Protein AF-A0AAW8RP72-F1 (afdb_monomer)

Radius of gyration: 32.5 Å; Cα contacts (8 Å, |Δi|>4): 528; chains: 1; bounding box: 65×46×114 Å

Secondary structure (DSSP, 8-state):
--HHHHHHHHHHHHHHHHHHHHHHHHT---------GGGTS---------PPPPPP---GGG--HHHHHHHHHHHHHHHHHHHHH-TTTTSSHHHHHHHHHHHH-SBS-HHHHHHHHHHHGGGS-TT---EEEEEEEEEEEEEETTEEEEEEEEEEEEE-TTS-EEEEEEEEEE-SS-EEEEEEEEPPPP---B-TT----SHHHHHHHHHHHHHHHH--HHHHHHHHHTT--TT-HHHHHHHHHS--SB-TTHHHHHHHTTT-GGG-EEEEEEEE--SSTTEEEEEEEEESSSS-EEEEEEEEETTTTEEEEEEE-

Solvent-accessible surface area (backbone atoms only — not comparable to full-atom values): 17516 Å² total; per-residue (Å²): 133,67,70,70,61,57,53,56,52,50,52,52,53,51,52,52,51,54,54,52,53,51,56,47,66,75,64,74,65,77,78,85,78,78,77,70,64,75,78,73,54,71,90,66,74,76,70,72,77,84,72,61,60,86,70,78,60,59,63,54,93,82,56,55,66,52,62,51,48,52,56,55,49,52,52,41,52,50,48,39,51,48,59,73,70,36,88,54,36,58,67,38,51,63,44,36,40,60,55,51,26,74,74,39,25,55,58,72,52,67,63,33,50,41,52,45,38,65,69,49,42,86,29,31,44,94,87,55,72,20,72,71,48,56,44,42,40,30,40,38,39,34,51,54,98,82,38,77,28,42,37,40,30,31,39,41,34,29,25,34,97,86,69,49,78,46,48,30,35,34,41,39,31,28,41,101,68,29,23,65,44,54,48,71,46,85,39,71,88,83,87,44,74,60,54,92,83,61,78,60,67,82,48,62,59,54,48,53,51,53,48,50,52,36,36,68,52,53,40,38,52,62,57,40,55,53,36,58,77,73,68,63,60,79,83,39,69,71,52,49,52,42,63,66,67,34,82,50,75,41,57,82,30,46,56,58,50,35,58,47,31,57,10,36,48,82,48,52,27,39,29,29,40,38,39,28,31,60,96,49,74,37,31,32,40,35,32,27,40,22,43,64,40,90,87,42,68,47,44,34,39,37,36,29,33,62,76,79,70,40,45,39,37,37,40,74,110

Sequence (317 aa):
MNTSKKWLIFWGVLAALFVGTFGVILSGNFPQFTIPFSVFASDDKGKNKEELPKLKVLALRDVNDQTLLDEQIEKVDALNKAFAQDNNSFSSSQTMADTIEKIYGPAKDGKDIFNLYRKIYPMVSSQENGFVSISLIGFGQRLIDDEPMSIQRQIWSFTDTNGTRHDYTVSLRFNGNELAELSAEDGGEVKSVITKDDTYLDKSADFETAWTEVVRRGTDTQLYREMKKAGMDSNQTEFKALEKSIELTDPSGFFELFKDTRGDLAHAYLSGFYHTNTPTDGQSDYYFRVPTSEKEVAEFVVVYDRLQQKIVSINRQ

Structure (mmCIF, N/CA/C/O backbone):
data_AF-A0AAW8RP72-F1
#
_entry.id   AF-A0AAW8RP72-F1
#
loop_
_atom_site.group_PDB
_atom_site.id
_atom_site.type_symbol
_atom_site.label_atom_id
_atom_site.label_alt_id
_atom_site.label_comp_id
_atom_site.label_asym_id
_atom_site.label_entity_id
_atom_site.label_seq_id
_atom_site.pdbx_PDB_ins_code
_atom_site.Cartn_x
_atom_site.Cartn_y
_atom_site.Cartn_z
_atom_site.occupancy
_atom_site.B_iso_or_equiv
_atom_site.auth_seq_id
_atom_site.auth_comp_id
_atom_site.auth_asym_id
_atom_site.auth_atom_id
_atom_site.pdbx_PDB_model_num
ATOM 1 N N . MET A 1 1 ? -8.142 15.112 84.659 1.00 52.44 1 MET A N 1
ATOM 2 C CA . MET A 1 1 ? -9.321 16.008 84.561 1.00 52.44 1 MET A CA 1
ATOM 3 C C . MET A 1 1 ? -10.578 15.179 84.827 1.00 52.44 1 MET A C 1
ATOM 5 O O . MET A 1 1 ? -10.815 14.239 84.078 1.00 52.44 1 MET A O 1
ATOM 9 N N . ASN A 1 2 ? -11.300 15.447 85.925 1.00 49.53 2 ASN A N 1
ATOM 10 C CA . ASN A 1 2 ? -12.371 14.585 86.462 1.00 49.53 2 ASN A CA 1
ATOM 11 C C . ASN A 1 2 ? -13.579 14.428 85.517 1.00 49.53 2 ASN A C 1
ATOM 13 O O . ASN A 1 2 ? -14.005 15.383 84.867 1.00 49.53 2 ASN A O 1
ATOM 17 N N . THR A 1 3 ? -14.153 13.224 85.499 1.00 55.81 3 THR A N 1
ATOM 18 C CA . THR A 1 3 ? -15.213 12.715 84.603 1.00 55.81 3 THR A CA 1
ATOM 19 C C . THR A 1 3 ? -16.465 13.602 84.536 1.00 55.81 3 THR A C 1
ATOM 21 O O . THR A 1 3 ? -17.090 13.708 83.484 1.00 55.81 3 THR A O 1
ATOM 24 N N . SER A 1 4 ? -16.771 14.330 85.614 1.00 55.41 4 SER A N 1
ATOM 25 C CA . SER A 1 4 ? -17.899 15.271 85.704 1.00 55.41 4 SER A CA 1
ATOM 26 C C . SER A 1 4 ? -17.810 16.438 84.698 1.00 55.41 4 SER A C 1
ATOM 28 O O . SER A 1 4 ? -18.813 16.808 84.090 1.00 55.41 4 SER A O 1
ATOM 30 N N . LYS A 1 5 ? -16.605 16.954 84.399 1.00 55.78 5 LYS A N 1
ATOM 31 C CA . LYS A 1 5 ? -16.434 18.036 83.406 1.00 55.78 5 LYS A CA 1
ATOM 32 C C . LYS A 1 5 ? -16.639 17.566 81.960 1.00 55.78 5 LYS A C 1
ATOM 34 O O . LYS A 1 5 ? -17.083 18.350 81.132 1.00 55.78 5 LYS A O 1
ATOM 39 N N . LYS A 1 6 ? -16.356 16.293 81.652 1.00 59.50 6 LYS A N 1
ATOM 40 C CA . LYS A 1 6 ? -16.586 15.720 80.311 1.00 59.50 6 LYS A CA 1
ATOM 41 C C . LYS A 1 6 ? -18.076 15.518 80.031 1.00 59.50 6 LYS A C 1
ATOM 43 O O . LYS A 1 6 ? -18.517 15.734 78.909 1.00 59.50 6 LYS A O 1
ATOM 48 N N . TRP A 1 7 ? -18.842 15.167 81.062 1.00 65.50 7 TRP A N 1
ATOM 49 C CA . TRP A 1 7 ? -20.287 14.970 80.957 1.00 65.50 7 TRP A CA 1
ATOM 50 C C . TRP A 1 7 ? -21.027 16.289 80.701 1.00 65.50 7 TRP A C 1
ATOM 52 O O . TRP A 1 7 ? -21.886 16.357 79.831 1.00 65.50 7 TRP A O 1
ATOM 62 N N . LEU A 1 8 ? -20.624 17.370 81.371 1.00 66.50 8 LEU A N 1
ATOM 63 C CA . LEU A 1 8 ? -21.214 18.700 81.178 1.00 66.50 8 LEU A CA 1
ATOM 64 C C . LEU A 1 8 ? -20.938 19.279 79.777 1.00 66.50 8 LEU A C 1
ATOM 66 O O . LEU A 1 8 ? -21.820 19.884 79.174 1.00 66.50 8 LEU A O 1
ATOM 70 N N . ILE A 1 9 ? -19.744 19.034 79.225 1.00 68.19 9 ILE A N 1
ATOM 71 C CA . ILE A 1 9 ? -19.393 19.433 77.851 1.00 68.19 9 ILE A CA 1
ATOM 72 C C . ILE A 1 9 ? -20.190 18.615 76.826 1.00 68.19 9 ILE A C 1
ATOM 74 O O . ILE A 1 9 ? -20.685 19.178 75.853 1.00 68.19 9 ILE A O 1
ATOM 78 N N . PHE A 1 10 ? -20.370 17.311 77.062 1.00 69.31 10 PHE A N 1
ATOM 79 C CA . PHE A 1 10 ? -21.156 16.448 76.179 1.00 69.31 10 PHE A CA 1
ATOM 80 C C . PHE A 1 10 ? -22.613 16.917 76.071 1.00 69.31 10 PHE A C 1
ATOM 82 O O . PHE A 1 10 ? -23.109 17.106 74.964 1.00 69.31 10 PHE A O 1
ATOM 89 N N . TRP A 1 11 ? -23.275 17.202 77.198 1.00 70.44 11 TRP A N 1
ATOM 90 C CA . TRP A 1 11 ? -24.655 17.705 77.178 1.00 70.44 11 TRP A CA 1
ATOM 91 C C . TRP A 1 11 ? -24.778 19.131 76.642 1.00 70.44 11 TRP A C 1
ATOM 93 O O . TRP A 1 11 ? -25.765 19.434 75.978 1.00 70.44 11 TRP A O 1
ATOM 103 N N . GLY A 1 12 ? -23.770 19.984 76.850 1.00 69.19 12 GLY A N 1
ATOM 104 C CA . GLY A 1 12 ? -23.729 21.320 76.250 1.00 69.19 12 GLY A CA 1
ATOM 105 C C . GLY A 1 12 ? -23.676 21.282 74.718 1.00 69.19 12 GLY A C 1
ATOM 106 O O . GLY A 1 12 ? -24.418 22.006 74.057 1.00 69.19 12 GLY A O 1
ATOM 107 N N . VAL A 1 13 ? -22.857 20.392 74.146 1.00 70.25 13 VAL A N 1
ATOM 108 C CA . VAL A 1 13 ? -22.761 20.205 72.686 1.00 70.25 13 VAL A CA 1
ATOM 109 C C . VAL A 1 13 ? -24.024 19.544 72.128 1.00 70.25 13 VAL A C 1
ATOM 111 O O . VAL A 1 13 ? -24.517 19.961 71.080 1.00 70.25 13 VAL A O 1
ATOM 114 N N . LEU A 1 14 ? -24.595 18.565 72.840 1.00 70.69 14 LEU A N 1
ATOM 115 C CA . LEU A 1 14 ? -25.826 17.896 72.414 1.00 70.69 14 LEU A CA 1
ATOM 116 C C . LEU A 1 14 ? -27.026 18.858 72.402 1.00 70.69 14 LEU A C 1
ATOM 118 O O . LEU A 1 14 ? -27.811 18.847 71.457 1.00 70.69 14 LEU A O 1
ATOM 122 N N . ALA A 1 15 ? -27.140 19.727 73.413 1.00 69.00 15 ALA A N 1
ATOM 123 C CA . ALA A 1 15 ? -28.185 20.746 73.483 1.00 69.00 15 ALA A CA 1
ATOM 124 C C . ALA A 1 15 ? -28.032 21.803 72.375 1.00 69.00 15 ALA A C 1
ATOM 126 O O . ALA A 1 15 ? -29.022 22.182 71.752 1.00 69.00 15 ALA A O 1
ATOM 127 N N . ALA A 1 16 ? -26.800 22.228 72.070 1.00 66.75 16 ALA A N 1
ATOM 128 C CA . ALA A 1 16 ? -26.529 23.160 70.974 1.00 66.75 16 ALA A CA 1
ATOM 129 C C . ALA A 1 16 ? -26.882 22.564 69.597 1.00 66.75 16 ALA A C 1
ATOM 131 O O . ALA A 1 16 ? -27.474 23.251 68.765 1.00 66.75 16 ALA A O 1
ATOM 132 N N . LEU A 1 17 ? -26.591 21.276 69.376 1.00 63.66 17 LEU A N 1
ATOM 133 C CA . LEU A 1 17 ? -26.988 20.557 68.161 1.00 63.66 17 LEU A CA 1
ATOM 134 C C . LEU A 1 17 ? -28.512 20.435 68.045 1.00 63.66 17 LEU A C 1
ATOM 136 O O . LEU A 1 17 ? -29.065 20.698 66.979 1.00 63.66 17 LEU A O 1
ATOM 140 N N . PHE A 1 18 ? -29.213 20.110 69.134 1.00 66.88 18 PHE A N 1
ATOM 141 C CA . PHE A 1 18 ? -30.673 19.980 69.113 1.00 66.88 18 PHE A CA 1
ATOM 142 C C . PHE A 1 18 ? -31.379 21.315 68.820 1.00 66.88 18 PHE A C 1
ATOM 144 O O . PHE A 1 18 ? -32.289 21.363 67.991 1.00 66.88 18 PHE A O 1
ATOM 151 N N . VAL A 1 19 ? -30.922 22.413 69.434 1.00 63.31 19 VAL A N 1
ATOM 152 C CA . VAL A 1 19 ? -31.472 23.761 69.201 1.00 63.31 19 VAL A CA 1
ATOM 153 C C . VAL A 1 19 ? -31.135 24.267 67.792 1.00 63.31 19 VAL A C 1
ATOM 155 O O . VAL A 1 19 ? -31.998 24.841 67.127 1.00 63.31 19 VAL A O 1
ATOM 158 N N . GLY A 1 20 ? -29.924 23.993 67.292 1.00 56.00 20 GLY A N 1
ATOM 159 C CA . GLY A 1 20 ? -29.521 24.340 65.926 1.00 56.00 20 GLY A CA 1
ATOM 160 C C . GLY A 1 20 ? -30.343 23.616 64.857 1.00 56.00 20 GLY A C 1
ATOM 161 O O . GLY A 1 20 ? -30.749 24.227 63.871 1.00 56.00 20 GLY A O 1
ATOM 162 N N . THR A 1 21 ? -30.670 22.341 65.082 1.00 58.25 21 THR A N 1
ATOM 163 C CA . THR A 1 21 ? -31.462 21.544 64.130 1.00 58.25 21 THR A CA 1
ATOM 164 C C . THR A 1 21 ? -32.922 22.016 64.076 1.00 58.25 21 THR A C 1
ATOM 166 O O . THR A 1 21 ? -33.500 22.113 62.995 1.00 58.25 21 THR A O 1
ATOM 169 N N . PHE A 1 22 ? -33.510 22.404 65.216 1.00 53.94 22 PHE A N 1
ATOM 170 C CA . PHE A 1 22 ? -34.875 22.950 65.258 1.00 53.94 22 PHE A CA 1
ATOM 171 C C . PHE A 1 22 ? -34.990 24.347 64.621 1.00 53.94 22 PHE A C 1
ATOM 173 O O . PHE A 1 22 ? -35.997 24.637 63.974 1.00 53.94 22 PHE A O 1
ATOM 180 N N . GLY A 1 23 ? -33.958 25.193 64.737 1.00 54.41 23 GLY A N 1
ATOM 181 C CA . GLY A 1 23 ? -33.921 26.509 64.083 1.00 54.41 23 GLY A CA 1
ATOM 182 C C . GLY A 1 23 ? -33.872 26.439 62.549 1.00 54.41 23 GLY A C 1
ATOM 183 O O . GLY A 1 23 ? -34.456 27.281 61.864 1.00 54.41 23 GLY A O 1
ATOM 184 N N . VAL A 1 24 ? -33.236 25.402 61.995 1.00 53.72 24 VAL A N 1
ATOM 185 C CA . VAL A 1 24 ? -33.175 25.164 60.542 1.00 53.72 24 VAL A CA 1
ATOM 186 C C . VAL A 1 24 ? -34.495 24.591 60.010 1.00 53.72 24 VAL A C 1
ATOM 188 O O . VAL A 1 24 ? -34.955 25.001 58.949 1.00 53.72 24 VAL A O 1
ATOM 191 N N . ILE A 1 25 ? -35.164 23.715 60.768 1.00 54.84 25 ILE A N 1
ATOM 192 C CA . ILE A 1 25 ? -36.447 23.116 60.356 1.00 54.84 25 ILE A CA 1
ATOM 193 C C . ILE A 1 25 ? -37.596 24.144 60.388 1.00 54.84 25 ILE A C 1
ATOM 195 O O . ILE A 1 25 ? -38.442 24.136 59.496 1.00 54.84 25 ILE A O 1
ATOM 199 N N . LEU A 1 26 ? -37.621 25.064 61.363 1.00 50.66 26 LEU A N 1
ATOM 200 C CA . LEU A 1 26 ? -38.673 26.091 61.478 1.00 50.66 26 LEU A CA 1
ATOM 201 C C . LEU A 1 26 ? -38.509 27.283 60.516 1.00 50.66 26 LEU A C 1
ATOM 203 O O . LEU A 1 26 ? -39.478 28.004 60.289 1.00 50.66 26 LEU A O 1
ATOM 207 N N . SER A 1 27 ? -37.321 27.503 59.940 1.00 52.47 27 SER A N 1
ATOM 208 C CA . SER A 1 27 ? -37.061 28.618 59.009 1.00 52.47 27 SER A CA 1
ATOM 209 C C . SER A 1 27 ? -37.300 28.276 57.532 1.00 52.47 27 SER A C 1
ATOM 211 O O . SER A 1 27 ? -37.156 29.149 56.678 1.00 52.47 27 SER A O 1
ATOM 213 N N . GLY A 1 28 ? -37.691 27.033 57.215 1.00 44.00 28 GLY A N 1
ATOM 214 C CA . GLY A 1 28 ? -38.139 26.621 55.876 1.00 44.00 28 GLY A CA 1
ATOM 215 C C . GLY A 1 28 ? -37.081 26.689 54.768 1.00 44.00 28 GLY A C 1
ATOM 216 O O . GLY A 1 28 ? -37.408 26.466 53.606 1.00 44.00 28 GLY A O 1
ATOM 217 N N . ASN A 1 29 ? -35.822 26.974 55.103 1.00 44.69 29 ASN A N 1
ATOM 218 C CA . ASN A 1 29 ? -34.748 27.170 54.138 1.00 44.69 29 ASN A CA 1
ATOM 219 C C . ASN A 1 29 ? -33.826 25.943 54.154 1.00 44.69 29 ASN A C 1
ATOM 221 O O . ASN A 1 29 ? -32.839 25.899 54.885 1.00 44.69 29 ASN A O 1
ATOM 225 N N . PHE A 1 30 ? -34.170 24.914 53.375 1.00 49.31 30 PHE A N 1
ATOM 226 C CA . PHE A 1 30 ? -33.270 23.787 53.132 1.00 49.31 30 PHE A CA 1
ATOM 227 C C . PHE A 1 30 ? -32.279 24.165 52.023 1.00 49.31 30 PHE A C 1
ATOM 229 O O . PHE A 1 30 ? -32.692 24.273 50.867 1.00 49.31 30 PHE A O 1
ATOM 236 N N . PRO A 1 31 ? -30.974 24.320 52.302 1.00 41.88 31 PRO A N 1
ATOM 237 C CA . PRO A 1 31 ? -29.990 24.208 51.239 1.00 41.88 31 PRO A CA 1
ATOM 238 C C . PRO A 1 31 ? -30.017 22.762 50.729 1.00 41.88 31 PRO A C 1
ATOM 240 O O . PRO A 1 31 ? -29.975 21.814 51.516 1.00 41.88 31 PRO A O 1
ATOM 243 N N . GLN A 1 32 ? -30.121 22.584 49.410 1.00 42.00 32 GLN A N 1
ATOM 244 C CA . GLN A 1 32 ? -29.957 21.282 48.767 1.00 42.00 32 GLN A CA 1
ATOM 245 C C . GLN A 1 32 ? -28.545 20.761 49.064 1.00 42.00 32 GLN A C 1
ATOM 247 O O . GLN A 1 32 ? -27.578 21.125 48.402 1.00 42.00 32 GLN A O 1
ATOM 252 N N . PHE A 1 33 ? -28.417 19.913 50.081 1.00 43.94 33 PHE A N 1
ATOM 253 C CA . PHE A 1 33 ? -27.205 19.140 50.307 1.00 43.94 33 PHE A CA 1
ATOM 254 C C . PHE A 1 33 ? -27.183 17.979 49.309 1.00 43.94 33 PHE A C 1
ATOM 256 O O . PHE A 1 33 ? -27.718 16.903 49.566 1.00 43.94 33 PHE A O 1
ATOM 263 N N . THR A 1 34 ? -26.555 18.191 48.154 1.00 39.47 34 THR A N 1
ATOM 264 C CA . THR A 1 34 ? -26.064 17.093 47.314 1.00 39.47 34 THR A CA 1
ATOM 265 C C . THR A 1 34 ? -24.947 16.381 48.065 1.00 39.47 34 THR A C 1
ATOM 267 O O . THR A 1 34 ? -23.838 16.896 48.185 1.00 39.47 34 THR A O 1
ATOM 270 N N . ILE A 1 35 ? -25.252 15.201 48.603 1.00 45.97 35 ILE A N 1
ATOM 271 C CA . ILE A 1 35 ? -24.255 14.298 49.182 1.00 45.97 35 ILE A CA 1
ATOM 272 C C . ILE A 1 35 ? -23.359 13.815 48.028 1.00 45.97 35 ILE A C 1
ATOM 274 O O . ILE A 1 35 ? -23.875 13.209 47.084 1.00 45.97 35 ILE A O 1
ATOM 278 N N . PRO A 1 36 ? -22.038 14.065 48.053 1.00 39.69 36 PRO A N 1
ATOM 279 C CA . PRO A 1 36 ? -21.143 13.559 47.028 1.00 39.69 36 PRO A CA 1
ATOM 280 C C . PRO A 1 36 ? -20.964 12.057 47.257 1.00 39.69 36 PRO A C 1
ATOM 282 O O . PRO A 1 36 ? -20.188 11.620 48.106 1.00 39.69 36 PRO A O 1
ATOM 285 N N . PHE A 1 37 ? -21.678 11.240 46.482 1.00 44.41 37 PHE A N 1
ATOM 286 C CA . PHE A 1 37 ? -21.517 9.781 46.491 1.00 44.41 37 PHE A CA 1
ATOM 287 C C . PHE A 1 37 ? -20.110 9.316 46.056 1.00 44.41 37 PHE A C 1
ATOM 289 O O . PHE A 1 37 ? -19.815 8.127 46.125 1.00 44.41 37 PHE A O 1
ATOM 296 N N . SER A 1 38 ? -19.203 10.230 45.688 1.00 45.56 38 SER A N 1
ATOM 297 C CA . SER A 1 38 ? -17.801 9.920 45.386 1.00 45.56 38 SER A CA 1
ATOM 298 C C . SER A 1 38 ? -16.993 9.437 46.594 1.00 45.56 38 SER A C 1
ATOM 300 O O . SER A 1 38 ? -15.934 8.859 46.397 1.00 45.56 38 SER A O 1
ATOM 302 N N . VAL A 1 39 ? -17.465 9.654 47.829 1.00 46.56 39 VAL A N 1
ATOM 303 C CA . VAL A 1 39 ? -16.767 9.203 49.054 1.00 46.56 39 VAL A CA 1
ATOM 304 C C . VAL A 1 39 ? -17.200 7.791 49.485 1.00 46.56 39 VAL A C 1
ATOM 306 O O . VAL A 1 39 ? -16.548 7.171 50.318 1.00 46.56 39 VAL A O 1
ATOM 309 N N . PHE A 1 40 ? -18.275 7.251 48.896 1.00 44.34 40 PHE A N 1
ATOM 310 C CA . PHE A 1 40 ? -18.729 5.871 49.129 1.00 44.34 40 PHE A CA 1
ATOM 311 C C . PHE A 1 40 ? -18.437 4.928 47.954 1.00 44.34 40 PHE A C 1
ATOM 313 O O . PHE A 1 40 ? -18.707 3.731 48.056 1.00 44.34 40 PHE A O 1
ATOM 320 N N . ALA A 1 41 ? -17.864 5.436 46.858 1.00 45.25 41 ALA A N 1
ATOM 321 C CA . ALA A 1 41 ? -17.203 4.581 45.886 1.00 45.25 41 ALA A CA 1
ATOM 322 C C . ALA A 1 41 ? -15.953 4.011 46.565 1.00 45.25 41 ALA A C 1
ATOM 324 O O . ALA A 1 41 ? -15.093 4.761 47.020 1.00 45.25 41 ALA A O 1
ATOM 325 N N . SER A 1 42 ? -15.916 2.688 46.704 1.00 39.41 42 SER A N 1
ATOM 326 C CA . SER A 1 42 ? -14.809 1.931 47.280 1.00 39.41 42 SER A CA 1
ATOM 327 C C . SER A 1 42 ? -13.451 2.438 46.799 1.00 39.41 42 SER A C 1
ATOM 329 O O . SER A 1 42 ? -13.315 2.781 45.625 1.00 39.41 42 SER A O 1
ATOM 331 N N . ASP A 1 43 ? -12.461 2.387 47.694 1.00 40.22 43 ASP A N 1
ATOM 332 C CA . ASP A 1 43 ? -11.015 2.451 47.439 1.00 40.22 43 ASP A CA 1
ATOM 333 C C . ASP A 1 43 ? -10.572 1.346 46.447 1.00 40.22 43 ASP A C 1
ATOM 335 O O . ASP A 1 43 ? -9.761 0.468 46.745 1.00 40.22 43 ASP A O 1
ATOM 339 N N . ASP A 1 44 ? -11.092 1.371 45.222 1.00 39.97 44 ASP A N 1
ATOM 340 C CA . ASP A 1 44 ? -10.372 0.847 44.080 1.00 39.97 44 ASP A CA 1
ATOM 341 C C . ASP A 1 44 ? -9.246 1.846 43.872 1.00 39.97 44 ASP A C 1
ATOM 343 O O . ASP A 1 44 ? -9.434 2.906 43.274 1.00 39.97 44 ASP A O 1
ATOM 347 N N . LYS A 1 45 ? -8.080 1.530 44.450 1.00 44.69 45 LYS A N 1
ATOM 348 C CA . LYS A 1 45 ? -6.805 2.169 44.123 1.00 44.69 45 LYS A CA 1
ATOM 349 C C . LYS A 1 45 ? -6.820 2.427 42.628 1.00 44.69 45 LYS A C 1
ATOM 351 O O . LYS A 1 45 ? -6.747 1.470 41.856 1.00 44.69 45 LYS A O 1
ATOM 356 N N . GLY A 1 46 ? -6.973 3.693 42.245 1.00 41.78 46 GLY A N 1
ATOM 357 C CA . GLY A 1 46 ? -7.000 4.103 40.857 1.00 41.78 46 GLY A CA 1
ATOM 358 C C . GLY A 1 46 ? -5.695 3.651 40.234 1.00 41.78 46 GLY A C 1
ATOM 359 O O . GLY A 1 46 ? -4.676 4.323 40.359 1.00 41.78 46 GLY A O 1
ATOM 360 N N . LYS A 1 47 ? -5.701 2.472 39.605 1.00 48.03 47 LYS A N 1
ATOM 361 C CA . LYS A 1 47 ? -4.700 2.137 38.610 1.00 48.03 47 LYS A CA 1
ATOM 362 C C . LYS A 1 47 ? -4.834 3.273 37.615 1.00 48.03 47 LYS A C 1
ATOM 364 O O . LYS A 1 47 ? -5.897 3.392 37.001 1.00 48.03 47 LYS A O 1
ATOM 369 N N . ASN A 1 48 ? -3.822 4.142 37.551 1.00 51.22 48 ASN A N 1
ATOM 370 C CA . ASN A 1 48 ? -3.722 5.143 36.499 1.00 51.22 48 ASN A CA 1
ATOM 371 C C . ASN A 1 48 ? -4.141 4.441 35.212 1.00 51.22 48 ASN A C 1
ATOM 373 O O . ASN A 1 48 ? -3.609 3.368 34.908 1.00 51.22 48 ASN A O 1
ATOM 377 N N . LYS A 1 49 ? -5.171 4.969 34.540 1.00 58.72 49 LYS A N 1
ATOM 378 C CA . LYS A 1 49 ? -5.513 4.486 33.206 1.00 58.72 49 LYS A CA 1
ATOM 379 C C . LYS A 1 49 ? -4.211 4.558 32.427 1.00 58.72 49 LYS A C 1
ATOM 381 O O . LYS A 1 49 ? -3.639 5.632 32.312 1.00 58.72 49 LYS A O 1
ATOM 386 N N . GLU A 1 50 ? -3.716 3.408 32.003 1.00 63.88 50 GLU A N 1
ATOM 387 C CA . GLU A 1 50 ? -2.579 3.342 31.103 1.00 63.88 50 GLU A CA 1
ATOM 388 C C . GLU A 1 50 ? -3.035 4.036 29.815 1.00 63.88 50 GLU A C 1
ATOM 390 O O . GLU A 1 50 ? -3.862 3.494 29.072 1.00 63.88 50 GLU A O 1
ATOM 395 N N . GLU A 1 51 ? -2.625 5.293 29.652 1.00 69.81 51 GLU A N 1
ATOM 396 C CA . GLU A 1 51 ? -2.941 6.098 28.481 1.00 69.81 51 GLU A CA 1
ATOM 397 C C . GLU A 1 51 ? -2.091 5.589 27.323 1.00 69.81 51 GLU A C 1
ATOM 399 O O . GLU A 1 51 ? -0.872 5.467 27.433 1.00 69.81 51 GLU A O 1
ATOM 404 N N . LEU A 1 52 ? -2.752 5.240 26.223 1.00 81.06 52 LEU A N 1
ATOM 405 C CA . LEU A 1 52 ? -2.062 4.799 25.023 1.00 81.06 52 LEU A CA 1
ATOM 406 C C . LEU A 1 52 ? -1.344 5.994 24.375 1.00 81.06 52 LEU A C 1
ATOM 408 O O . LEU A 1 52 ? -1.926 7.083 24.306 1.00 81.06 52 LEU A O 1
ATOM 412 N N . PRO A 1 53 ? -0.101 5.821 23.890 1.00 86.06 53 PRO A N 1
ATOM 413 C CA . PRO A 1 53 ? 0.606 6.891 23.201 1.00 86.06 53 PRO A CA 1
ATOM 414 C C . PRO A 1 53 ? -0.123 7.274 21.908 1.00 86.06 53 PRO A C 1
ATOM 416 O O . PRO A 1 53 ? -0.616 6.416 21.181 1.00 86.06 53 PRO A O 1
ATOM 419 N N . LYS A 1 54 ? -0.159 8.571 21.584 1.00 88.31 54 LYS A N 1
ATOM 420 C CA . LYS A 1 54 ? -0.642 9.031 20.275 1.00 88.31 54 LYS A CA 1
ATOM 421 C C . LYS A 1 54 ? 0.429 8.777 19.220 1.00 88.31 54 LYS A C 1
ATOM 423 O O . LYS A 1 54 ? 1.582 9.151 19.426 1.00 88.31 54 LYS A O 1
ATOM 428 N N . LEU A 1 55 ? 0.039 8.201 18.088 1.00 89.06 55 LEU A N 1
ATOM 429 C CA . LEU A 1 55 ? 0.939 7.960 16.960 1.00 89.06 55 LEU A CA 1
ATOM 430 C C . LEU A 1 55 ? 0.785 9.047 15.890 1.00 89.06 55 LEU A C 1
ATOM 432 O O . LEU A 1 55 ? -0.249 9.714 15.803 1.00 89.06 55 LEU A O 1
ATOM 436 N N . LYS A 1 56 ? 1.818 9.224 15.059 1.00 90.50 56 LYS A N 1
ATOM 437 C CA . LYS A 1 56 ? 1.741 10.099 13.883 1.00 90.50 56 LYS A CA 1
ATOM 438 C C . LYS A 1 56 ? 0.744 9.525 12.874 1.00 90.50 56 LYS A C 1
ATOM 440 O O . LYS A 1 56 ? 0.763 8.323 12.598 1.00 90.50 56 LYS A O 1
ATOM 445 N N . VAL A 1 57 ? -0.087 10.404 12.321 1.00 88.19 57 VAL A N 1
ATOM 446 C CA . VAL A 1 57 ? -1.128 10.073 11.342 1.00 88.19 57 VAL A CA 1
ATOM 447 C C . VAL A 1 57 ? -0.752 10.645 9.986 1.00 88.19 57 VAL A C 1
ATOM 449 O O . VAL A 1 57 ? -0.290 11.786 9.907 1.00 88.19 57 VAL A O 1
ATOM 452 N N . LEU A 1 58 ? -0.961 9.864 8.931 1.00 85.25 58 LEU A N 1
ATOM 453 C CA . LEU A 1 58 ? -0.926 10.359 7.562 1.00 85.25 58 LEU A CA 1
ATOM 454 C C . LEU A 1 58 ? -2.243 11.086 7.260 1.00 85.25 58 LEU A C 1
ATOM 456 O O . LEU A 1 58 ? -3.318 10.514 7.415 1.00 85.25 58 LEU A O 1
ATOM 460 N N . ALA A 1 59 ? -2.172 12.350 6.854 1.00 82.81 59 ALA A N 1
ATOM 461 C CA . ALA A 1 59 ? -3.359 13.134 6.535 1.00 82.81 59 ALA A CA 1
ATOM 462 C C . ALA A 1 59 ? -3.772 12.893 5.075 1.00 82.81 59 ALA A C 1
ATOM 464 O O . ALA A 1 59 ? -3.194 13.495 4.175 1.00 82.81 59 ALA A O 1
ATOM 465 N N . LEU A 1 60 ? -4.772 12.035 4.839 1.00 78.75 60 LEU A N 1
ATOM 466 C CA . LEU A 1 60 ? -5.250 11.741 3.477 1.00 78.75 60 LEU A CA 1
ATOM 467 C C . LEU A 1 60 ? -5.756 12.990 2.760 1.00 78.75 60 LEU A C 1
ATOM 469 O O . LEU A 1 60 ? -5.467 13.164 1.587 1.00 78.75 60 LEU A O 1
ATOM 473 N N . ARG A 1 61 ? -6.420 13.902 3.478 1.00 76.50 61 ARG A N 1
ATOM 474 C CA . ARG A 1 61 ? -6.852 15.205 2.942 1.00 76.50 61 ARG A CA 1
ATOM 475 C C . ARG A 1 61 ? -5.733 16.049 2.311 1.00 76.50 61 ARG A C 1
ATOM 477 O O . ARG A 1 61 ? -6.025 16.959 1.543 1.00 76.50 61 ARG A O 1
ATOM 484 N N . ASP A 1 62 ? -4.479 15.810 2.701 1.00 75.56 62 ASP A N 1
ATOM 485 C CA . ASP A 1 62 ? -3.323 16.552 2.196 1.00 75.56 62 ASP A CA 1
ATOM 486 C C . ASP A 1 62 ? -2.726 15.861 0.949 1.00 75.56 62 ASP A C 1
ATOM 488 O O . ASP A 1 62 ? -1.795 16.387 0.339 1.00 75.56 62 ASP A O 1
ATOM 492 N N . VAL A 1 63 ? -3.259 14.697 0.556 1.00 77.06 63 VAL A N 1
ATOM 493 C CA . VAL A 1 63 ? -2.807 13.890 -0.579 1.00 77.06 63 VAL A CA 1
ATOM 494 C C . VAL A 1 63 ? -3.872 13.888 -1.672 1.00 77.06 63 VAL A C 1
ATOM 496 O O . VAL A 1 63 ? -4.992 13.431 -1.475 1.00 77.06 63 VAL A O 1
ATOM 499 N N . ASN A 1 64 ? -3.511 14.394 -2.850 1.00 84.12 64 ASN A N 1
ATOM 500 C CA . ASN A 1 64 ? -4.344 14.285 -4.041 1.00 84.12 64 ASN A CA 1
ATOM 501 C C . ASN A 1 64 ? -3.945 13.025 -4.822 1.00 84.12 64 ASN A C 1
ATOM 503 O O . ASN A 1 64 ? -2.851 12.981 -5.386 1.00 84.12 64 ASN A O 1
ATOM 507 N N . ASP A 1 65 ? -4.827 12.023 -4.870 1.00 84.56 65 ASP A N 1
ATOM 508 C CA . ASP A 1 65 ? -4.543 10.723 -5.499 1.00 84.56 65 ASP A CA 1
ATOM 509 C C . ASP A 1 65 ? -4.200 10.842 -6.992 1.00 84.56 65 ASP A C 1
ATOM 511 O O . ASP A 1 65 ? -3.343 10.107 -7.482 1.00 84.56 65 ASP A O 1
ATOM 515 N N . GLN A 1 66 ? -4.822 11.781 -7.716 1.00 86.62 66 GLN A N 1
ATOM 516 C CA . GLN A 1 66 ? -4.553 11.988 -9.141 1.00 86.62 66 GLN A CA 1
ATOM 517 C C . GLN A 1 66 ? -3.188 12.643 -9.364 1.00 86.62 66 GLN A C 1
ATOM 519 O O . GLN A 1 66 ? -2.421 12.195 -10.208 1.00 86.62 66 GLN A O 1
ATOM 524 N N . THR A 1 67 ? -2.852 13.670 -8.580 1.00 88.62 67 THR A N 1
ATOM 525 C CA . THR A 1 67 ? -1.514 14.275 -8.621 1.00 88.62 67 THR A CA 1
ATOM 526 C C . THR A 1 67 ? -0.446 13.255 -8.243 1.00 88.62 67 THR A C 1
ATOM 528 O O . THR A 1 67 ? 0.579 13.168 -8.913 1.00 88.62 67 THR A O 1
ATOM 531 N N . LEU A 1 68 ? -0.702 12.437 -7.218 1.00 89.38 68 LEU A N 1
ATOM 532 C CA . LEU A 1 68 ? 0.210 11.366 -6.840 1.00 89.38 68 LEU A CA 1
ATOM 533 C C . LEU A 1 68 ? 0.366 10.354 -7.981 1.00 89.38 68 LEU A C 1
ATOM 535 O O . LEU A 1 68 ? 1.492 9.985 -8.293 1.00 89.38 68 LEU A O 1
ATOM 539 N N . LEU A 1 69 ? -0.720 9.926 -8.632 1.00 91.25 69 LEU A N 1
ATOM 540 C CA . LEU A 1 69 ? -0.641 9.049 -9.802 1.00 91.25 69 LEU A CA 1
ATOM 541 C C . LEU A 1 69 ? 0.241 9.655 -10.898 1.00 91.25 69 LEU A C 1
ATOM 543 O O . LEU A 1 69 ? 1.127 8.966 -11.403 1.00 91.25 69 LEU A O 1
ATOM 547 N N . ASP A 1 70 ? 0.014 10.923 -11.241 1.00 92.00 70 ASP A N 1
ATOM 548 C CA . ASP A 1 70 ? 0.757 11.618 -12.292 1.00 92.00 70 ASP A CA 1
ATOM 549 C C . ASP A 1 70 ? 2.268 11.613 -11.989 1.00 92.00 70 ASP A C 1
ATOM 551 O O . ASP A 1 70 ? 3.071 11.246 -12.850 1.00 92.00 70 ASP A O 1
ATOM 555 N N . GLU A 1 71 ? 2.661 11.903 -10.743 1.00 92.62 71 GLU A N 1
ATOM 556 C CA . GLU A 1 71 ? 4.061 11.845 -10.291 1.00 92.62 71 GLU A CA 1
ATOM 557 C C . GLU A 1 71 ? 4.659 10.428 -10.387 1.00 92.62 71 GLU A C 1
ATOM 559 O O . GLU A 1 71 ? 5.829 10.248 -10.742 1.00 92.62 71 GLU A O 1
ATOM 564 N N . GLN A 1 72 ? 3.877 9.394 -10.063 1.00 94.12 72 GLN A N 1
ATOM 565 C CA . GLN A 1 72 ? 4.333 8.000 -10.124 1.00 94.12 72 GLN A CA 1
ATOM 566 C C . GLN A 1 72 ? 4.496 7.520 -11.570 1.00 94.12 72 GLN A C 1
ATOM 568 O O . GLN A 1 72 ? 5.466 6.816 -11.878 1.00 94.12 72 GLN A O 1
ATOM 573 N N . ILE A 1 73 ? 3.574 7.904 -12.455 1.00 94.94 73 ILE A N 1
ATOM 574 C CA . ILE A 1 73 ? 3.644 7.605 -13.887 1.00 94.94 73 ILE A CA 1
ATOM 575 C C . ILE A 1 73 ? 4.826 8.332 -14.527 1.00 94.94 73 ILE A C 1
ATOM 577 O O . ILE A 1 73 ? 5.565 7.703 -15.279 1.00 94.94 73 ILE A O 1
ATOM 581 N N . GLU A 1 74 ? 5.096 9.591 -14.168 1.00 95.69 74 GLU A N 1
ATOM 582 C CA . GLU A 1 74 ? 6.258 10.327 -14.685 1.00 95.69 74 GLU A CA 1
ATOM 583 C C . GLU A 1 74 ? 7.578 9.587 -14.407 1.00 95.69 74 GLU A C 1
ATOM 585 O O . GLU A 1 74 ? 8.442 9.482 -15.282 1.00 95.69 74 GLU A O 1
ATOM 590 N N . LYS A 1 75 ? 7.726 8.994 -13.214 1.00 96.00 75 LYS A N 1
ATOM 591 C CA . LYS A 1 75 ? 8.905 8.179 -12.874 1.00 96.00 75 LYS A CA 1
ATOM 592 C C . LYS A 1 75 ? 8.995 6.892 -13.700 1.00 96.00 75 LYS A C 1
ATOM 594 O O . LYS A 1 75 ? 10.089 6.523 -14.131 1.00 96.00 75 LYS A O 1
ATOM 599 N N . VAL A 1 76 ? 7.866 6.227 -13.955 1.00 96.25 76 VAL A N 1
ATOM 600 C CA . VAL A 1 76 ? 7.806 5.035 -14.823 1.00 96.25 76 VAL A CA 1
ATOM 601 C C . VAL A 1 76 ? 8.153 5.390 -16.266 1.00 96.25 76 VAL A C 1
ATOM 603 O O . VAL A 1 76 ? 8.929 4.678 -16.903 1.00 96.25 76 VAL A O 1
ATOM 606 N N . ASP A 1 77 ? 7.638 6.502 -16.777 1.00 96.00 77 ASP A N 1
ATOM 607 C CA . ASP A 1 77 ? 7.938 6.990 -18.122 1.00 96.00 77 ASP A CA 1
ATOM 608 C C . ASP A 1 77 ? 9.416 7.376 -18.259 1.00 96.00 77 ASP A C 1
ATOM 610 O O . ASP A 1 77 ? 10.053 7.055 -19.266 1.00 96.00 77 ASP A O 1
ATOM 614 N N . ALA A 1 78 ? 9.999 7.996 -17.228 1.00 95.31 78 ALA A N 1
ATOM 615 C CA . ALA A 1 78 ? 11.424 8.303 -17.182 1.00 95.31 78 ALA A CA 1
ATOM 616 C C . ALA A 1 78 ? 12.290 7.032 -17.222 1.00 95.31 78 ALA A C 1
ATOM 618 O O . ALA A 1 78 ? 13.261 6.991 -17.983 1.00 95.31 78 ALA A O 1
ATOM 619 N N . LEU A 1 79 ? 11.923 5.985 -16.470 1.00 95.25 79 LEU A N 1
ATOM 620 C CA . LEU A 1 79 ? 12.611 4.690 -16.506 1.00 95.25 79 LEU A CA 1
ATOM 621 C C . LEU A 1 79 ? 12.491 4.031 -17.885 1.00 95.25 79 LEU A C 1
ATOM 623 O O . LEU A 1 79 ? 13.501 3.632 -18.462 1.00 95.25 79 LEU A O 1
ATOM 627 N N . ASN A 1 80 ? 11.274 3.956 -18.435 1.00 94.81 80 ASN A N 1
ATOM 628 C CA . ASN A 1 80 ? 11.028 3.408 -19.771 1.00 94.81 80 ASN A CA 1
ATOM 629 C C . ASN A 1 80 ? 11.879 4.112 -20.827 1.00 94.81 80 ASN A C 1
ATOM 631 O O . ASN A 1 80 ? 12.530 3.464 -21.643 1.00 94.81 80 ASN A O 1
ATOM 635 N N . LYS A 1 81 ? 11.903 5.446 -20.796 1.00 93.75 81 LYS A N 1
ATOM 636 C CA . LYS A 1 81 ? 12.691 6.246 -21.729 1.00 93.75 81 LYS A CA 1
ATOM 637 C C . LYS A 1 81 ? 14.186 5.990 -21.568 1.00 93.75 81 LYS A C 1
ATOM 639 O O . LYS A 1 81 ? 14.865 5.824 -22.578 1.00 93.75 81 LYS A O 1
ATOM 644 N N . ALA A 1 82 ? 14.690 5.957 -20.335 1.00 91.75 82 ALA A N 1
ATOM 645 C CA . ALA A 1 82 ? 16.104 5.714 -20.078 1.00 91.75 82 ALA A CA 1
ATOM 646 C C . ALA A 1 82 ? 16.534 4.338 -20.608 1.00 91.75 82 ALA A C 1
ATOM 648 O O . ALA A 1 82 ? 17.461 4.256 -21.408 1.00 91.75 82 ALA A O 1
ATOM 649 N N . PHE A 1 83 ? 15.794 3.282 -20.269 1.00 91.06 83 PHE A N 1
ATOM 650 C CA . PHE A 1 83 ? 16.136 1.912 -20.653 1.00 91.06 83 PHE A CA 1
ATOM 651 C C . PHE A 1 83 ? 15.877 1.565 -22.121 1.00 91.06 83 PHE A C 1
ATOM 653 O O . PHE A 1 83 ? 16.547 0.684 -22.659 1.00 91.06 83 PHE A O 1
ATOM 660 N N . ALA A 1 84 ? 14.939 2.244 -22.786 1.00 86.69 84 ALA A N 1
ATOM 661 C CA . ALA A 1 84 ? 14.693 2.048 -24.213 1.00 86.69 84 ALA A CA 1
ATOM 662 C C . ALA A 1 84 ? 15.687 2.809 -25.108 1.00 86.69 84 ALA A C 1
ATOM 664 O O . ALA A 1 84 ? 15.931 2.390 -26.237 1.00 86.69 84 ALA A O 1
ATOM 665 N N . GLN A 1 85 ? 16.220 3.950 -24.649 1.00 81.25 85 GLN A N 1
ATOM 666 C CA . GLN A 1 85 ? 17.057 4.832 -25.477 1.00 81.25 85 GLN A CA 1
ATOM 667 C C . GLN A 1 85 ? 18.558 4.655 -25.239 1.00 81.25 85 GLN A C 1
ATOM 669 O O . GLN A 1 85 ? 19.345 4.889 -26.157 1.00 81.25 85 GLN A O 1
ATOM 674 N N . ASP A 1 86 ? 18.969 4.266 -24.033 1.00 74.25 86 ASP A N 1
ATOM 675 C CA . ASP A 1 86 ? 20.373 4.065 -23.697 1.00 74.25 86 ASP A CA 1
ATOM 676 C C . ASP A 1 86 ? 20.720 2.571 -23.692 1.00 74.25 86 ASP A C 1
ATOM 678 O O . ASP A 1 86 ? 20.521 1.847 -22.717 1.00 74.25 86 ASP A O 1
ATOM 682 N N . ASN A 1 87 ? 21.311 2.117 -24.802 1.00 69.19 87 ASN A N 1
ATOM 683 C CA . ASN A 1 87 ? 21.791 0.741 -24.960 1.00 69.19 87 ASN A CA 1
ATOM 684 C C . ASN A 1 87 ? 22.813 0.333 -23.882 1.00 69.19 87 ASN A C 1
ATOM 686 O O . ASN A 1 87 ? 23.056 -0.858 -23.696 1.00 69.19 87 ASN A O 1
ATOM 690 N N . ASN A 1 88 ? 23.415 1.292 -23.169 1.00 79.69 88 ASN A N 1
ATOM 691 C CA . ASN A 1 88 ? 24.367 1.013 -22.104 1.00 79.69 88 ASN A CA 1
ATOM 692 C C . ASN A 1 88 ? 23.724 0.934 -20.719 1.00 79.69 88 ASN A C 1
ATOM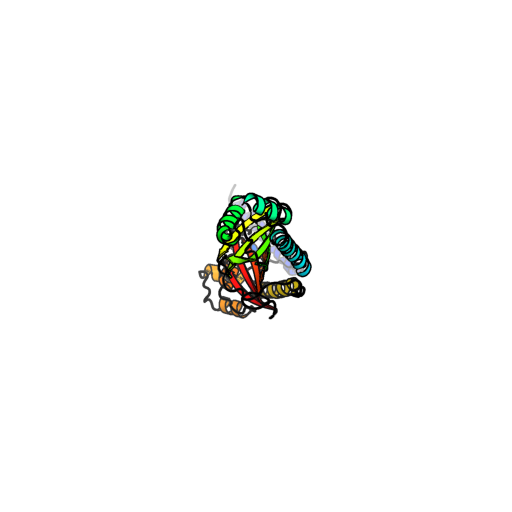 694 O O . ASN A 1 88 ? 24.422 0.527 -19.788 1.00 79.69 88 ASN A O 1
ATOM 698 N N . SER A 1 89 ? 22.435 1.252 -20.545 1.00 82.12 89 SER A N 1
ATOM 699 C CA . SER A 1 89 ? 21.799 1.22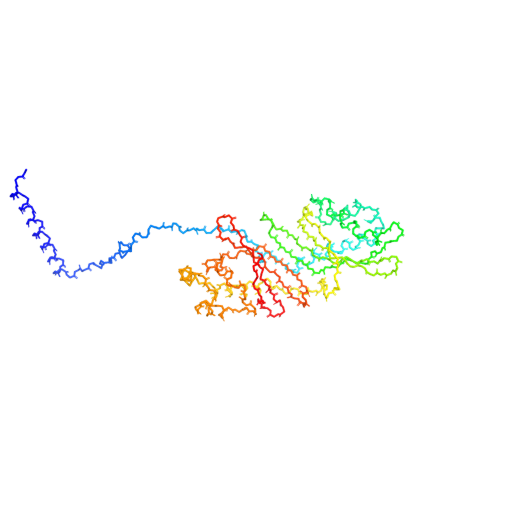7 -19.219 1.00 82.12 89 SER A CA 1
ATOM 700 C C . SER A 1 89 ? 21.874 -0.140 -18.533 1.00 82.12 89 SER A C 1
ATOM 702 O O . SER A 1 89 ? 21.889 -0.209 -17.308 1.00 82.12 89 SER A O 1
ATOM 704 N N . PHE A 1 90 ? 22.000 -1.218 -19.311 1.00 86.62 90 PHE A N 1
ATOM 705 C CA . PHE A 1 90 ? 22.166 -2.586 -18.816 1.00 86.62 90 PHE A CA 1
ATOM 706 C C . PHE A 1 90 ? 23.584 -3.151 -18.993 1.00 86.62 90 PHE A C 1
ATOM 708 O O . PHE A 1 90 ? 23.820 -4.330 -18.752 1.00 86.62 90 PHE A O 1
ATOM 715 N N . SER A 1 91 ? 24.556 -2.327 -19.398 1.00 84.00 91 SER A N 1
ATOM 716 C CA . SER A 1 91 ? 25.942 -2.773 -19.623 1.00 84.00 91 SER A CA 1
ATOM 717 C C . SER A 1 91 ? 26.651 -3.226 -18.341 1.00 84.00 91 SER A C 1
ATOM 719 O O . SER A 1 91 ? 27.580 -4.035 -18.391 1.00 84.00 91 SER A O 1
ATOM 721 N N . SER A 1 92 ? 26.224 -2.705 -17.189 1.00 88.50 92 SER A N 1
ATOM 722 C CA . SER A 1 92 ? 26.721 -3.084 -15.872 1.00 88.50 92 SER A CA 1
ATOM 723 C C . SER A 1 92 ? 25.694 -2.764 -14.785 1.00 88.50 92 SER A C 1
ATOM 725 O O . SER A 1 92 ? 24.819 -1.915 -14.973 1.00 88.50 92 SER A O 1
ATOM 727 N N . SER A 1 93 ? 25.848 -3.377 -13.607 1.00 90.75 93 SER A N 1
ATOM 728 C CA . SER A 1 93 ? 25.032 -3.037 -12.435 1.00 90.75 93 SER A CA 1
ATOM 729 C C . SER A 1 93 ? 25.191 -1.576 -12.015 1.00 90.75 93 SER A C 1
ATOM 731 O O . SER A 1 93 ? 24.240 -0.988 -11.515 1.00 90.75 93 SER A O 1
ATOM 733 N N . GLN A 1 94 ? 26.372 -0.983 -12.227 1.00 91.75 94 GLN A N 1
ATOM 734 C CA . GLN A 1 94 ? 26.621 0.419 -11.894 1.00 91.75 94 GLN A CA 1
ATOM 735 C C . GLN A 1 94 ? 25.848 1.352 -12.825 1.00 91.75 94 GLN A C 1
ATOM 737 O O . GLN A 1 94 ? 25.202 2.275 -12.357 1.00 91.75 94 GLN A O 1
ATOM 742 N N . THR A 1 95 ? 25.853 1.090 -14.132 1.00 91.00 95 THR A N 1
ATOM 743 C CA . THR A 1 95 ? 25.122 1.931 -15.093 1.00 91.00 95 THR A CA 1
ATOM 744 C C . THR A 1 95 ? 23.612 1.852 -14.876 1.00 91.00 95 THR A C 1
ATOM 746 O O . THR A 1 95 ? 22.908 2.858 -14.987 1.00 91.00 95 THR A O 1
ATOM 749 N N . MET A 1 96 ? 23.118 0.669 -14.504 1.00 92.12 96 MET A N 1
ATOM 750 C CA . MET A 1 96 ? 21.730 0.492 -14.097 1.00 92.12 96 MET A CA 1
ATOM 751 C C . MET A 1 96 ? 21.419 1.274 -12.814 1.00 92.12 96 MET A C 1
ATOM 753 O O . MET A 1 96 ? 20.396 1.956 -12.757 1.00 92.12 96 MET A O 1
ATOM 757 N N . ALA A 1 97 ? 22.311 1.230 -11.819 1.00 93.81 97 ALA A N 1
ATOM 758 C CA . ALA A 1 97 ? 22.173 2.018 -10.599 1.00 93.81 97 ALA A CA 1
ATOM 759 C C . ALA A 1 97 ? 22.144 3.516 -10.888 1.00 93.81 97 ALA A C 1
ATOM 761 O O . ALA A 1 97 ? 21.168 4.168 -10.536 1.00 93.81 97 ALA A O 1
ATOM 762 N N . ASP A 1 98 ? 23.106 4.033 -11.651 1.00 93.44 98 ASP A N 1
ATOM 763 C CA . ASP A 1 98 ? 23.154 5.441 -12.049 1.00 93.44 98 ASP A CA 1
ATOM 764 C C . ASP A 1 98 ? 21.868 5.884 -12.772 1.00 93.44 98 ASP A C 1
ATOM 766 O O . ASP A 1 98 ? 21.469 7.046 -12.702 1.00 93.44 98 ASP A O 1
ATOM 770 N N . THR A 1 99 ? 21.218 4.973 -13.503 1.00 93.06 99 THR A N 1
ATOM 771 C CA . THR A 1 99 ? 19.962 5.248 -14.213 1.00 93.06 99 THR A CA 1
ATOM 772 C C . THR A 1 99 ? 18.775 5.334 -13.255 1.00 93.06 99 THR A C 1
ATOM 774 O O . THR A 1 99 ? 18.001 6.288 -13.329 1.00 93.06 99 THR A O 1
ATOM 777 N N . ILE A 1 100 ? 18.647 4.377 -12.333 1.00 94.69 100 ILE A N 1
ATOM 778 C CA . ILE A 1 100 ? 17.578 4.357 -11.324 1.00 94.69 100 ILE A CA 1
ATOM 779 C C . ILE A 1 100 ? 17.743 5.534 -10.352 1.00 94.69 100 ILE A C 1
ATOM 781 O O . ILE A 1 100 ? 16.780 6.247 -10.064 1.00 94.69 100 ILE A O 1
ATOM 785 N N . GLU A 1 101 ? 18.965 5.794 -9.892 1.00 95.00 101 GLU A N 1
ATOM 786 C CA . GLU A 1 101 ? 19.257 6.836 -8.905 1.00 95.00 101 GLU A CA 1
ATOM 787 C C . GLU A 1 101 ? 19.009 8.253 -9.437 1.00 95.00 101 GLU A C 1
ATOM 789 O O . GLU A 1 101 ? 18.642 9.145 -8.676 1.00 95.00 101 GLU A O 1
ATOM 794 N N . LYS A 1 102 ? 19.108 8.478 -10.754 1.00 93.75 102 LYS A N 1
ATOM 795 C CA . LYS A 1 102 ? 18.698 9.755 -11.368 1.00 93.75 102 LYS A CA 1
ATOM 796 C C . LYS A 1 102 ? 17.203 10.050 -11.218 1.00 93.75 102 LYS A C 1
ATOM 798 O O . LYS A 1 102 ? 16.818 11.212 -11.296 1.00 93.75 102 LYS A O 1
ATOM 803 N N . ILE A 1 103 ? 16.369 9.023 -11.047 1.00 94.12 103 ILE A N 1
ATOM 804 C CA . ILE A 1 103 ? 14.902 9.143 -11.008 1.00 94.12 103 ILE A CA 1
ATOM 805 C C . ILE A 1 103 ? 14.379 9.108 -9.566 1.00 94.12 103 ILE A C 1
ATOM 807 O O . ILE A 1 103 ? 13.433 9.831 -9.227 1.00 94.12 103 ILE A O 1
ATOM 811 N N . TYR A 1 104 ? 14.988 8.277 -8.719 1.00 94.69 104 TYR A N 1
ATOM 812 C CA . TYR A 1 104 ? 14.544 8.035 -7.341 1.00 94.69 104 TYR A CA 1
ATOM 813 C C . TYR A 1 104 ? 15.475 8.608 -6.267 1.00 94.69 104 TYR A C 1
ATOM 815 O O . TYR A 1 104 ? 15.119 8.584 -5.095 1.00 94.69 104 TYR A O 1
ATOM 823 N N . GLY A 1 105 ? 16.633 9.150 -6.649 1.00 94.19 105 GLY A N 1
ATOM 824 C CA . GLY A 1 105 ? 17.689 9.543 -5.719 1.00 94.19 105 GLY A CA 1
ATOM 825 C C . GLY A 1 105 ? 18.659 8.393 -5.411 1.00 94.19 105 GLY A C 1
ATOM 826 O O . GLY A 1 105 ? 18.408 7.251 -5.802 1.00 94.19 105 GLY A O 1
ATOM 827 N N . PRO A 1 106 ? 19.783 8.682 -4.728 1.00 94.50 106 PRO A N 1
ATOM 828 C CA . PRO A 1 106 ? 20.776 7.683 -4.335 1.00 94.50 106 PRO A CA 1
ATOM 829 C C . PRO A 1 106 ? 20.146 6.505 -3.587 1.00 94.50 106 PRO A C 1
ATOM 831 O O . PRO A 1 106 ? 19.272 6.697 -2.738 1.00 94.50 106 PRO A O 1
ATOM 834 N N . ALA A 1 107 ? 20.610 5.288 -3.878 1.00 93.56 107 ALA A N 1
ATOM 835 C CA . ALA A 1 107 ? 20.157 4.100 -3.174 1.00 93.56 107 ALA A CA 1
ATOM 836 C C . ALA A 1 107 ? 20.783 4.011 -1.780 1.00 93.56 107 ALA A C 1
ATOM 838 O O . ALA A 1 107 ? 21.998 4.135 -1.610 1.00 93.56 107 ALA A O 1
ATOM 839 N N . LYS A 1 108 ? 19.952 3.728 -0.775 1.00 91.50 108 LYS A N 1
ATOM 840 C CA . LYS A 1 108 ? 20.401 3.500 0.602 1.00 91.50 108 LYS A CA 1
ATOM 841 C C . LYS A 1 108 ? 21.272 2.246 0.720 1.00 91.50 108 LYS A C 1
ATOM 843 O O . LYS A 1 108 ? 22.268 2.259 1.443 1.00 91.50 108 LYS A O 1
ATOM 848 N N . ASP A 1 109 ? 20.917 1.181 -0.003 1.00 88.88 109 ASP A N 1
ATOM 849 C CA . ASP A 1 109 ? 21.734 -0.026 -0.160 1.00 88.88 109 ASP A CA 1
ATOM 850 C C . ASP A 1 109 ? 21.894 -0.381 -1.647 1.00 88.88 109 ASP A C 1
ATOM 852 O O . ASP A 1 109 ? 20.976 -0.871 -2.305 1.00 88.88 109 ASP A O 1
ATOM 856 N N . GLY A 1 110 ? 23.099 -0.183 -2.189 1.00 83.94 110 GLY A N 1
ATOM 857 C CA . GLY A 1 110 ? 23.414 -0.529 -3.580 1.00 83.94 110 GLY A CA 1
ATOM 858 C C . GLY A 1 110 ? 23.286 -2.027 -3.903 1.00 83.94 110 GLY A C 1
ATOM 859 O O . GLY A 1 110 ? 23.245 -2.401 -5.080 1.00 83.94 110 GLY A O 1
ATOM 860 N N . LYS A 1 111 ? 23.197 -2.908 -2.892 1.00 91.94 111 LYS A N 1
ATOM 861 C CA . LYS A 1 111 ? 22.946 -4.343 -3.103 1.00 91.94 111 LYS A CA 1
ATOM 862 C C . LYS A 1 111 ? 21.587 -4.614 -3.730 1.00 91.94 111 LYS A C 1
ATOM 864 O O . LYS A 1 111 ? 21.478 -5.575 -4.487 1.00 91.94 111 LYS A O 1
ATOM 869 N N . ASP A 1 112 ? 20.585 -3.790 -3.454 1.00 91.31 112 ASP A N 1
ATOM 870 C CA . ASP A 1 112 ? 19.230 -3.994 -3.963 1.00 91.31 112 ASP A CA 1
ATOM 871 C C . ASP A 1 112 ? 19.201 -3.898 -5.490 1.00 91.31 112 ASP A C 1
ATOM 873 O O . ASP A 1 112 ? 18.728 -4.802 -6.186 1.00 91.31 112 ASP A O 1
ATOM 877 N N . ILE A 1 113 ? 19.827 -2.850 -6.029 1.00 92.25 113 ILE A N 1
ATOM 878 C CA . ILE A 1 113 ? 19.959 -2.662 -7.475 1.00 92.25 113 ILE A CA 1
ATOM 879 C C . ILE A 1 113 ? 20.855 -3.744 -8.083 1.00 92.25 113 ILE A C 1
ATOM 881 O O . ILE A 1 113 ? 20.543 -4.277 -9.147 1.00 92.25 113 ILE A O 1
ATOM 885 N N . PHE A 1 114 ? 21.945 -4.123 -7.409 1.00 92.88 114 PHE A N 1
ATOM 886 C CA . PHE A 1 114 ? 22.797 -5.221 -7.871 1.00 92.88 114 PHE A CA 1
ATOM 887 C C . PHE A 1 114 ? 22.032 -6.553 -7.971 1.00 92.88 114 PHE A C 1
ATOM 889 O O . PHE A 1 114 ? 22.206 -7.298 -8.939 1.00 92.88 114 PHE A O 1
ATOM 896 N N . ASN A 1 115 ? 21.168 -6.851 -6.999 1.00 93.50 115 ASN A N 1
ATOM 897 C CA . ASN A 1 115 ? 20.338 -8.052 -6.995 1.00 93.50 115 ASN A CA 1
ATOM 898 C C . ASN A 1 115 ? 19.323 -8.035 -8.141 1.00 93.50 115 ASN A C 1
ATOM 900 O O . ASN A 1 115 ? 19.193 -9.038 -8.846 1.00 93.50 115 ASN A O 1
ATOM 904 N N . LEU A 1 116 ? 18.660 -6.896 -8.371 1.00 93.44 116 LEU A N 1
ATOM 905 C CA . LEU A 1 116 ? 17.781 -6.708 -9.525 1.00 93.44 116 LEU A CA 1
ATOM 906 C C . LEU A 1 116 ? 18.546 -6.907 -10.839 1.00 93.44 116 LEU A C 1
ATOM 908 O O . LEU A 1 116 ? 18.119 -7.702 -11.673 1.00 93.44 116 LEU A O 1
ATOM 912 N N . TYR A 1 117 ? 19.707 -6.266 -10.996 1.00 92.62 117 TYR A N 1
ATOM 913 C CA . TYR A 1 117 ? 20.552 -6.416 -12.181 1.00 92.62 117 TYR A CA 1
ATOM 914 C C . TYR A 1 117 ? 20.898 -7.884 -12.440 1.00 92.62 117 TYR A C 1
ATOM 916 O O . TYR A 1 117 ? 20.685 -8.389 -13.538 1.00 92.62 117 TYR A O 1
ATOM 924 N N . ARG A 1 118 ? 21.379 -8.605 -11.419 1.00 91.94 118 ARG A N 1
ATOM 925 C CA . ARG A 1 118 ? 21.718 -10.031 -11.534 1.00 91.94 118 ARG A CA 1
ATOM 926 C C . ARG A 1 118 ? 20.524 -10.869 -11.989 1.00 91.94 118 ARG A C 1
ATOM 928 O O . ARG A 1 118 ? 20.718 -11.858 -12.693 1.00 91.94 118 ARG A O 1
ATOM 935 N N . LYS A 1 119 ? 19.319 -10.491 -11.567 1.00 91.12 119 LYS A N 1
ATOM 936 C CA . LYS A 1 119 ? 18.087 -11.194 -11.902 1.00 91.12 119 LYS A CA 1
ATOM 937 C C . LYS A 1 119 ? 17.699 -11.024 -13.369 1.00 91.12 119 LYS A C 1
ATOM 939 O O . LYS A 1 119 ? 17.360 -12.012 -14.008 1.00 91.12 119 LYS A O 1
ATOM 944 N N . ILE A 1 120 ? 17.803 -9.803 -13.893 1.00 89.31 120 ILE A N 1
ATOM 945 C CA . ILE A 1 120 ? 17.418 -9.479 -15.276 1.00 89.31 120 ILE A CA 1
ATOM 946 C C . ILE A 1 120 ? 18.551 -9.691 -16.288 1.00 89.31 120 ILE A C 1
ATOM 948 O O . ILE A 1 120 ? 18.295 -9.762 -17.485 1.00 89.31 120 ILE A O 1
ATOM 952 N N . TYR A 1 121 ? 19.803 -9.807 -15.827 1.00 87.81 121 TYR A N 1
ATOM 953 C CA . TYR A 1 121 ? 21.001 -9.929 -16.667 1.00 87.81 121 TYR A CA 1
ATOM 954 C C . TYR A 1 121 ? 20.901 -10.963 -17.804 1.00 87.81 121 TYR A C 1
ATOM 956 O O . TYR A 1 121 ? 21.361 -10.649 -18.904 1.00 87.81 121 TYR A O 1
ATOM 964 N N . PRO A 1 122 ? 20.290 -12.155 -17.617 1.00 86.69 122 PRO A N 1
ATOM 965 C CA . PRO A 1 122 ? 20.133 -13.116 -18.710 1.00 86.69 122 PRO A CA 1
ATOM 966 C C . PRO A 1 122 ? 19.334 -12.584 -19.914 1.00 86.69 122 PRO A C 1
ATOM 968 O O . PRO A 1 122 ? 19.457 -13.140 -21.001 1.00 86.69 122 PRO A O 1
ATOM 971 N N . MET A 1 123 ? 18.551 -11.513 -19.740 1.00 85.75 123 MET A N 1
ATOM 972 C CA . MET A 1 123 ? 17.684 -10.921 -20.762 1.00 85.75 123 MET A CA 1
ATOM 973 C C . MET A 1 123 ? 18.227 -9.610 -21.353 1.00 85.75 123 MET A C 1
ATOM 975 O O . MET A 1 123 ? 17.702 -9.134 -22.352 1.00 85.75 123 MET A O 1
ATOM 979 N N . VAL A 1 124 ? 19.260 -9.000 -20.764 1.00 76.06 124 VAL A N 1
ATOM 980 C CA . VAL A 1 124 ? 19.747 -7.654 -21.151 1.00 76.06 124 VAL A CA 1
ATOM 981 C C . VAL A 1 124 ? 21.232 -7.633 -21.541 1.00 76.06 124 VAL A C 1
ATOM 983 O O . VAL A 1 124 ? 21.933 -6.645 -21.341 1.00 76.06 124 VAL A O 1
ATOM 986 N N . SER A 1 125 ? 21.737 -8.750 -22.077 1.00 66.00 125 SER A N 1
ATOM 987 C CA . SER A 1 125 ? 23.162 -8.939 -22.393 1.00 66.00 125 SER A CA 1
ATOM 988 C C . SER A 1 125 ? 23.721 -7.923 -23.407 1.00 66.00 125 SER A C 1
ATOM 990 O O . SER A 1 125 ? 22.993 -7.331 -24.197 1.00 66.00 125 SER A O 1
ATOM 992 N N . SER A 1 126 ? 25.049 -7.759 -23.427 1.00 55.25 126 SER A N 1
ATOM 993 C CA . SER A 1 126 ? 25.778 -6.656 -24.083 1.00 55.25 126 SER A CA 1
ATOM 994 C C . SER A 1 126 ? 25.643 -6.516 -25.609 1.00 55.25 126 SER A C 1
ATOM 996 O O . SER A 1 126 ? 26.264 -5.618 -26.178 1.00 55.25 126 SER A O 1
ATOM 998 N N . GLN A 1 127 ? 24.889 -7.384 -26.283 1.00 55.81 127 GLN A N 1
ATOM 999 C CA . GLN A 1 127 ? 24.729 -7.361 -27.742 1.00 55.81 127 GLN A CA 1
ATOM 1000 C C . GLN A 1 127 ? 23.304 -7.021 -28.192 1.00 55.81 127 GLN A C 1
ATOM 1002 O O . GLN A 1 127 ? 23.154 -6.391 -29.235 1.00 55.81 127 GLN A O 1
ATOM 1007 N N . GLU A 1 128 ? 22.281 -7.361 -27.404 1.00 64.75 128 GLU A N 1
ATOM 1008 C CA . GLU A 1 128 ? 20.877 -7.053 -27.689 1.00 64.75 128 GLU A CA 1
ATOM 1009 C C . GLU A 1 128 ? 20.131 -6.802 -26.375 1.00 64.75 128 GLU A C 1
ATOM 1011 O O . GLU A 1 128 ? 20.192 -7.604 -25.441 1.00 64.75 128 GLU A O 1
ATOM 1016 N N . ASN A 1 129 ? 19.429 -5.670 -26.305 1.00 69.19 129 ASN A N 1
ATOM 1017 C CA . ASN A 1 129 ? 18.602 -5.327 -25.160 1.00 69.19 129 ASN A CA 1
ATOM 1018 C C . ASN A 1 129 ? 17.230 -5.999 -25.305 1.00 69.19 129 ASN A C 1
ATOM 1020 O O . ASN A 1 129 ? 16.446 -5.615 -26.171 1.00 69.19 129 ASN A O 1
ATOM 1024 N N . GLY A 1 130 ? 16.934 -6.973 -24.443 1.00 84.06 130 GLY A N 1
ATOM 1025 C CA . GLY A 1 130 ? 15.625 -7.615 -24.364 1.00 84.06 130 GLY A CA 1
ATOM 1026 C C . GLY A 1 130 ? 14.543 -6.770 -23.686 1.00 84.06 130 GLY A C 1
ATOM 1027 O O . GLY A 1 130 ? 13.436 -7.262 -23.494 1.00 84.06 130 GLY A O 1
ATOM 1028 N N . PHE A 1 131 ? 14.830 -5.534 -23.271 1.00 90.44 131 PHE A N 1
ATOM 1029 C CA . PHE A 1 131 ? 13.863 -4.655 -22.615 1.00 90.44 131 PHE A CA 1
ATOM 1030 C C . PHE A 1 131 ? 12.598 -4.449 -23.454 1.00 90.44 131 PHE A C 1
ATOM 1032 O O . PHE A 1 131 ? 12.664 -4.090 -24.629 1.00 90.44 131 PHE A O 1
ATOM 1039 N N . VAL A 1 132 ? 11.439 -4.637 -22.820 1.00 90.75 132 VAL A N 1
ATOM 1040 C CA . VAL A 1 132 ? 10.127 -4.417 -23.438 1.00 90.75 132 VAL A CA 1
ATOM 1041 C C . VAL A 1 132 ? 9.468 -3.180 -22.846 1.00 90.75 132 VAL A C 1
ATOM 1043 O O . VAL A 1 132 ? 9.166 -2.236 -23.573 1.00 90.75 132 VAL A O 1
ATOM 1046 N N . SER A 1 133 ? 9.216 -3.187 -21.535 1.00 92.31 133 SER A N 1
ATOM 1047 C CA . SER A 1 133 ? 8.479 -2.113 -20.866 1.00 92.31 133 SER A CA 1
ATOM 1048 C C . SER A 1 133 ? 8.567 -2.198 -19.348 1.00 92.31 133 SER A C 1
ATOM 1050 O O . SER A 1 133 ? 8.734 -3.277 -18.780 1.00 92.31 133 SER A O 1
ATOM 1052 N N . ILE A 1 134 ? 8.323 -1.066 -18.698 1.00 94.56 134 ILE A N 1
ATOM 1053 C CA . ILE A 1 134 ? 7.992 -0.960 -17.279 1.00 94.56 134 ILE A CA 1
ATOM 1054 C C . ILE A 1 134 ? 6.565 -0.440 -17.165 1.00 94.56 134 ILE A C 1
ATOM 1056 O O . ILE A 1 134 ? 6.176 0.502 -17.853 1.00 94.56 134 ILE A O 1
ATOM 1060 N N . SER A 1 135 ? 5.768 -1.060 -16.308 1.00 93.81 135 SER A N 1
ATOM 1061 C CA . SER A 1 135 ? 4.368 -0.693 -16.096 1.00 93.81 135 SER A CA 1
ATOM 1062 C C . SER A 1 135 ? 4.062 -0.569 -14.612 1.00 93.81 135 SER A C 1
ATOM 1064 O O . SER A 1 135 ? 4.553 -1.361 -13.809 1.00 93.81 135 SER A O 1
ATOM 1066 N N . LEU A 1 136 ? 3.251 0.420 -14.240 1.00 93.81 136 LEU A N 1
ATOM 1067 C CA . LEU A 1 136 ? 2.807 0.616 -12.863 1.00 93.81 136 LEU A CA 1
ATOM 1068 C C . LEU A 1 136 ? 1.693 -0.382 -12.530 1.00 93.81 136 LEU A C 1
ATOM 1070 O O . LEU A 1 136 ? 0.746 -0.513 -13.293 1.00 93.81 136 LEU A O 1
ATOM 1074 N N . ILE A 1 137 ? 1.768 -1.072 -11.395 1.00 91.62 137 ILE A N 1
ATOM 1075 C CA . ILE A 1 137 ? 0.697 -1.986 -10.940 1.00 91.62 137 ILE A CA 1
ATOM 1076 C C . ILE A 1 137 ? 0.172 -1.668 -9.538 1.00 91.62 137 ILE A C 1
ATOM 1078 O O . ILE A 1 137 ? -0.864 -2.188 -9.113 1.00 91.62 137 ILE A O 1
ATOM 1082 N N . GLY A 1 138 ? 0.865 -0.788 -8.823 1.00 91.94 138 GLY A N 1
ATOM 1083 C CA . GLY A 1 138 ? 0.347 -0.183 -7.611 1.00 91.94 138 GLY A CA 1
ATOM 1084 C C . GLY A 1 138 ? 1.243 0.925 -7.095 1.00 91.94 138 GLY A C 1
ATOM 1085 O O . GLY A 1 138 ? 2.442 0.954 -7.374 1.00 91.94 138 GLY A O 1
ATOM 1086 N N . PHE A 1 139 ? 0.654 1.846 -6.349 1.00 93.44 139 PHE A N 1
ATOM 1087 C CA . PHE A 1 139 ? 1.360 2.980 -5.770 1.00 93.44 139 PHE A CA 1
ATOM 1088 C C . PHE A 1 139 ? 0.681 3.447 -4.490 1.00 93.44 139 PHE A C 1
ATOM 1090 O O . PHE A 1 139 ? -0.490 3.160 -4.261 1.00 93.44 139 PHE A O 1
ATOM 1097 N N . GLY A 1 140 ? 1.400 4.185 -3.657 1.00 92.75 140 GLY A N 1
ATOM 1098 C CA . GLY A 1 140 ? 0.821 4.800 -2.473 1.00 92.75 140 GLY A CA 1
ATOM 1099 C C . GLY A 1 140 ? 1.867 5.465 -1.600 1.00 92.75 140 GLY A C 1
ATOM 1100 O O . GLY A 1 140 ? 2.991 5.722 -2.037 1.00 92.75 140 GLY A O 1
ATOM 1101 N N . GLN A 1 141 ? 1.498 5.721 -0.351 1.00 92.31 141 GLN A N 1
ATOM 1102 C CA . GLN A 1 141 ? 2.359 6.373 0.626 1.00 92.31 141 GLN A CA 1
ATOM 1103 C C . GLN A 1 141 ? 2.213 5.709 1.992 1.00 92.31 141 GLN A C 1
ATOM 1105 O O . GLN A 1 141 ? 1.106 5.392 2.419 1.00 92.31 141 GLN A O 1
ATOM 1110 N N . ARG A 1 142 ? 3.323 5.514 2.709 1.00 92.19 142 ARG A N 1
ATOM 1111 C CA . ARG A 1 142 ? 3.329 4.952 4.067 1.00 92.19 142 ARG A CA 1
ATOM 1112 C C . ARG A 1 142 ? 4.330 5.680 4.954 1.00 92.19 142 ARG A C 1
ATOM 1114 O O . ARG A 1 142 ? 5.407 6.054 4.509 1.00 92.19 142 ARG A O 1
ATOM 1121 N N . LEU A 1 143 ? 3.975 5.853 6.220 1.00 91.56 143 LEU A N 1
ATOM 1122 C CA . LEU A 1 143 ? 4.855 6.297 7.288 1.00 91.56 143 LEU A CA 1
ATOM 1123 C C . LEU A 1 143 ? 5.770 5.142 7.687 1.00 91.56 143 LEU A C 1
ATOM 1125 O O . LEU A 1 143 ? 5.303 4.128 8.208 1.00 91.56 143 LEU A O 1
ATOM 1129 N N . ILE A 1 144 ? 7.065 5.322 7.467 1.00 87.81 144 ILE A N 1
ATOM 1130 C CA . ILE A 1 144 ? 8.131 4.417 7.895 1.00 87.81 144 ILE A CA 1
ATOM 1131 C C . ILE A 1 144 ? 9.044 5.227 8.799 1.00 87.81 144 ILE A C 1
ATOM 1133 O O . ILE A 1 144 ? 9.480 6.304 8.407 1.00 87.81 144 ILE A O 1
ATOM 1137 N N . ASP A 1 145 ? 9.252 4.757 10.030 1.00 86.25 145 ASP A N 1
ATOM 1138 C CA . ASP A 1 145 ? 9.956 5.521 11.070 1.00 86.25 145 ASP A CA 1
ATOM 1139 C C . ASP A 1 145 ? 9.402 6.953 11.229 1.00 86.25 145 ASP A C 1
ATOM 1141 O O . ASP A 1 145 ? 10.127 7.919 11.437 1.00 86.25 145 ASP A O 1
ATOM 1145 N N . ASP A 1 146 ? 8.075 7.080 11.105 1.00 86.12 146 ASP A N 1
ATOM 1146 C CA . ASP A 1 146 ? 7.324 8.340 11.121 1.00 86.12 146 ASP A CA 1
ATOM 1147 C C . ASP A 1 146 ? 7.648 9.329 9.987 1.00 86.12 146 ASP A C 1
ATOM 1149 O O . ASP A 1 146 ? 7.181 10.471 10.021 1.00 86.12 146 ASP A O 1
ATOM 1153 N N . GLU A 1 147 ? 8.324 8.904 8.923 1.00 89.56 147 GLU A N 1
ATOM 1154 C CA . GLU A 1 147 ? 8.521 9.694 7.706 1.00 89.56 147 GLU A CA 1
ATOM 1155 C C . GLU A 1 147 ? 7.690 9.159 6.532 1.00 89.56 147 GLU A C 1
ATOM 1157 O O . GLU A 1 147 ? 7.597 7.945 6.340 1.00 89.56 147 GLU A O 1
ATOM 1162 N N . PRO A 1 148 ? 7.045 10.038 5.741 1.00 90.25 148 PRO A N 1
ATOM 1163 C CA . PRO A 1 148 ? 6.281 9.607 4.581 1.00 90.25 148 PRO A CA 1
ATOM 1164 C C . PRO A 1 148 ? 7.221 9.109 3.481 1.00 90.25 148 PRO A C 1
ATOM 1166 O O . PRO A 1 148 ? 8.066 9.849 2.979 1.00 90.25 148 PRO A O 1
ATOM 1169 N N . MET A 1 149 ? 7.028 7.860 3.075 1.00 93.31 149 MET A N 1
ATOM 1170 C CA . MET A 1 149 ? 7.706 7.245 1.944 1.00 93.31 149 MET A CA 1
ATOM 1171 C C . MET A 1 149 ? 6.696 6.865 0.873 1.00 93.31 149 MET A C 1
ATOM 1173 O O . MET A 1 149 ? 5.642 6.295 1.169 1.00 93.31 149 MET A O 1
ATOM 1177 N N . SER A 1 150 ? 7.038 7.162 -0.374 1.00 95.06 150 SER A N 1
ATOM 1178 C CA . SER A 1 150 ? 6.291 6.699 -1.533 1.00 95.06 150 SER A CA 1
ATOM 1179 C C . SER A 1 150 ? 6.616 5.233 -1.782 1.00 95.06 150 SER A C 1
ATOM 1181 O O . SER A 1 150 ? 7.772 4.806 -1.701 1.00 95.06 150 SER A O 1
ATOM 1183 N N . ILE A 1 151 ? 5.580 4.462 -2.081 1.00 94.75 151 ILE A N 1
ATOM 1184 C CA . ILE A 1 151 ? 5.678 3.053 -2.440 1.00 94.75 151 ILE A CA 1
ATOM 1185 C C . ILE A 1 151 ? 5.232 2.932 -3.884 1.00 94.75 151 ILE A C 1
ATOM 1187 O O . ILE A 1 151 ? 4.183 3.453 -4.261 1.00 94.75 151 ILE A O 1
ATOM 1191 N N . GLN A 1 152 ? 6.007 2.208 -4.678 1.00 94.81 152 GLN A N 1
ATOM 1192 C CA . GLN A 1 152 ? 5.682 1.940 -6.065 1.00 94.81 152 GLN A CA 1
ATOM 1193 C C . GLN A 1 152 ? 5.932 0.472 -6.377 1.00 94.81 152 GLN A C 1
ATOM 1195 O O . GLN A 1 152 ? 6.985 -0.070 -6.061 1.00 94.81 152 GLN A O 1
ATOM 1200 N N . ARG A 1 153 ? 4.963 -0.181 -7.012 1.00 94.12 153 ARG A N 1
ATOM 1201 C CA . ARG A 1 153 ? 5.091 -1.551 -7.501 1.00 94.12 153 ARG A CA 1
ATOM 1202 C C . ARG A 1 153 ? 4.941 -1.541 -9.007 1.00 94.12 153 ARG A C 1
ATOM 1204 O O . ARG A 1 153 ? 3.975 -1.001 -9.546 1.00 94.12 153 ARG A O 1
ATO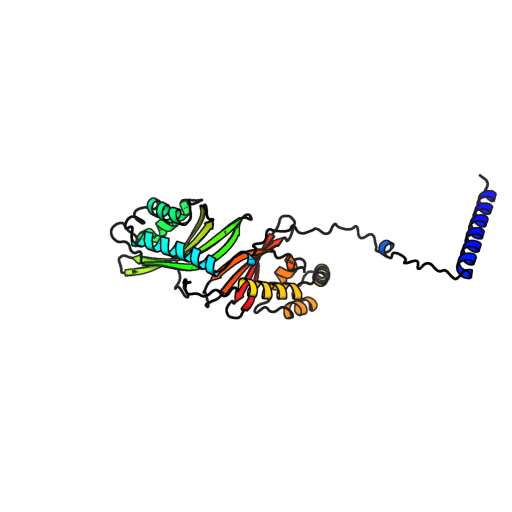M 1211 N N . GLN A 1 154 ? 5.916 -2.127 -9.671 1.00 94.38 154 GLN A N 1
ATOM 1212 C CA . GLN A 1 154 ? 6.071 -2.095 -11.109 1.00 94.38 154 GLN A CA 1
ATOM 1213 C C . GLN A 1 154 ? 6.209 -3.512 -11.646 1.00 94.38 154 GLN A C 1
ATOM 1215 O O . GLN A 1 154 ? 6.650 -4.417 -10.939 1.00 94.38 154 GLN A O 1
ATOM 1220 N N . ILE A 1 155 ? 5.882 -3.683 -12.918 1.00 93.50 155 ILE A N 1
ATOM 1221 C CA . ILE A 1 155 ? 6.233 -4.876 -13.676 1.00 93.50 155 ILE A CA 1
ATOM 1222 C C . ILE A 1 155 ? 7.235 -4.487 -14.737 1.00 93.50 155 ILE A C 1
ATOM 1224 O O . ILE A 1 155 ? 7.000 -3.560 -15.508 1.00 93.50 155 ILE A O 1
ATOM 1228 N N . TRP A 1 156 ? 8.359 -5.188 -14.725 1.00 93.81 156 TRP A N 1
ATOM 1229 C CA . TRP A 1 156 ? 9.456 -5.008 -15.653 1.00 93.81 156 TRP A CA 1
ATOM 1230 C C . TRP A 1 156 ? 9.464 -6.197 -16.597 1.00 93.81 156 TRP A C 1
ATOM 1232 O O . TRP A 1 156 ? 9.671 -7.333 -16.170 1.00 93.81 156 TRP A O 1
ATOM 1242 N N . SER A 1 157 ? 9.214 -5.925 -17.869 1.00 92.00 157 SER A N 1
ATOM 1243 C CA . SER A 1 157 ? 9.074 -6.934 -18.906 1.00 92.00 157 SER A CA 1
ATOM 1244 C C . SER A 1 157 ? 10.304 -6.960 -19.794 1.00 92.00 157 SER A C 1
ATOM 1246 O O . SER A 1 157 ? 10.742 -5.928 -20.312 1.00 92.00 157 SER A O 1
ATOM 1248 N N . PHE A 1 158 ? 10.820 -8.164 -20.004 1.00 90.69 158 PHE A N 1
ATOM 1249 C CA . PHE A 1 158 ? 11.958 -8.440 -20.865 1.00 90.69 158 PHE A CA 1
ATOM 1250 C C . PHE A 1 158 ? 11.658 -9.612 -21.794 1.00 90.69 158 PHE A C 1
ATOM 1252 O O . PHE A 1 158 ? 10.778 -10.425 -21.528 1.00 90.69 158 PHE A O 1
ATOM 1259 N N . THR A 1 159 ? 12.413 -9.716 -22.877 1.00 89.06 159 THR A N 1
ATOM 1260 C CA . THR A 1 159 ? 12.382 -10.828 -23.819 1.00 89.06 159 THR A CA 1
ATOM 1261 C C . THR A 1 159 ? 13.774 -11.437 -23.887 1.00 89.06 159 THR A C 1
ATOM 1263 O O . THR A 1 159 ? 14.753 -10.717 -24.057 1.00 89.06 159 THR A O 1
ATOM 1266 N N . ASP A 1 160 ? 13.882 -12.752 -23.721 1.00 85.56 160 ASP A N 1
ATOM 1267 C CA . ASP A 1 160 ? 15.162 -13.439 -23.900 1.00 85.56 160 ASP A CA 1
ATOM 1268 C C . ASP A 1 160 ? 15.535 -13.599 -25.384 1.00 85.56 160 ASP A C 1
ATOM 1270 O O . ASP A 1 160 ? 14.765 -13.286 -26.292 1.00 85.56 160 ASP A O 1
ATOM 1274 N N . THR A 1 161 ? 16.724 -14.140 -25.649 1.00 80.31 161 THR A N 1
ATOM 1275 C CA . THR A 1 161 ? 17.221 -14.381 -27.015 1.00 80.31 161 THR A CA 1
ATOM 1276 C C . THR A 1 161 ? 16.377 -15.375 -27.822 1.00 80.31 161 THR A C 1
ATOM 1278 O O . THR A 1 161 ? 16.513 -15.437 -29.042 1.00 80.31 161 THR A O 1
ATOM 1281 N N . ASN A 1 162 ? 15.497 -16.146 -27.174 1.00 82.81 162 ASN A N 1
ATOM 1282 C CA . ASN A 1 162 ? 14.570 -17.064 -27.835 1.00 82.81 162 ASN A CA 1
ATOM 1283 C C . ASN A 1 162 ? 13.209 -16.409 -28.132 1.00 82.81 162 ASN A C 1
ATOM 1285 O O . ASN A 1 162 ? 12.328 -17.072 -28.680 1.00 82.81 162 ASN A O 1
ATOM 1289 N N . GLY A 1 163 ? 13.012 -15.138 -27.769 1.00 81.69 163 GLY A N 1
ATOM 1290 C CA . GLY A 1 163 ? 11.731 -14.452 -27.913 1.00 81.69 163 GLY A CA 1
ATOM 1291 C C . GLY A 1 163 ? 10.748 -14.720 -26.767 1.00 81.69 163 GLY A C 1
ATOM 1292 O O . GLY A 1 163 ? 9.576 -14.362 -26.884 1.00 81.69 163 GLY A O 1
ATOM 1293 N N . THR A 1 164 ? 11.179 -15.353 -25.670 1.00 88.38 164 THR A N 1
ATOM 1294 C CA . THR A 1 164 ? 10.306 -15.650 -24.523 1.00 88.38 164 THR A CA 1
ATOM 1295 C C . THR A 1 164 ? 10.220 -14.441 -23.605 1.00 88.38 164 THR A C 1
ATOM 1297 O O . THR A 1 164 ? 11.246 -13.888 -23.211 1.00 88.38 164 THR A O 1
ATOM 1300 N N . ARG A 1 165 ? 8.997 -14.050 -23.233 1.00 89.12 165 ARG A N 1
ATOM 1301 C CA . ARG A 1 165 ? 8.749 -12.957 -22.289 1.00 89.12 165 ARG A CA 1
ATOM 1302 C C . ARG A 1 165 ? 8.999 -13.401 -20.847 1.00 89.12 165 ARG A C 1
ATOM 1304 O O . ARG A 1 165 ? 8.506 -14.445 -20.426 1.00 89.12 165 ARG A O 1
ATOM 1311 N N . HIS A 1 166 ? 9.694 -12.555 -20.099 1.00 90.50 166 HIS A N 1
ATOM 1312 C CA . HIS A 1 166 ? 9.950 -12.677 -18.670 1.00 90.50 166 HIS A CA 1
ATOM 1313 C C . HIS A 1 166 ? 9.493 -11.399 -17.979 1.00 90.50 166 HIS A C 1
ATOM 1315 O O . HIS A 1 166 ? 9.943 -10.308 -18.331 1.00 90.50 166 HIS A O 1
ATOM 1321 N N . ASP A 1 167 ? 8.605 -11.543 -17.004 1.00 92.06 167 ASP A N 1
ATOM 1322 C CA . ASP A 1 167 ? 8.084 -10.430 -16.220 1.00 92.06 167 ASP A CA 1
ATOM 1323 C C . ASP A 1 167 ? 8.632 -10.513 -14.794 1.00 92.06 167 ASP A C 1
ATOM 1325 O O . ASP A 1 167 ? 8.662 -11.582 -14.184 1.00 92.06 167 ASP A O 1
ATOM 1329 N N . TYR A 1 168 ? 9.050 -9.374 -14.252 1.00 92.75 168 TYR A N 1
ATOM 1330 C CA . TYR A 1 168 ? 9.514 -9.246 -12.875 1.00 92.75 168 TYR A CA 1
ATOM 1331 C C . TYR A 1 168 ? 8.682 -8.215 -12.145 1.00 92.75 168 TYR A C 1
ATOM 1333 O O . TYR A 1 168 ? 8.523 -7.089 -12.617 1.00 92.75 168 TYR A O 1
ATOM 1341 N N . THR A 1 169 ? 8.197 -8.577 -10.964 1.00 93.62 169 THR A N 1
ATOM 1342 C CA . THR A 1 169 ? 7.530 -7.621 -10.090 1.00 93.62 169 THR A CA 1
ATOM 1343 C C . THR A 1 169 ? 8.583 -6.920 -9.248 1.00 93.62 169 THR A C 1
ATOM 1345 O O . THR A 1 169 ? 9.261 -7.553 -8.438 1.00 93.62 169 THR A O 1
ATOM 1348 N N . VAL A 1 170 ? 8.721 -5.613 -9.444 1.00 94.88 170 VAL A N 1
ATOM 1349 C CA . VAL A 1 170 ? 9.684 -4.763 -8.743 1.00 94.88 170 VAL A CA 1
ATOM 1350 C C . VAL A 1 170 ? 8.935 -3.875 -7.759 1.00 94.88 170 VAL A C 1
ATOM 1352 O O . VAL A 1 170 ? 8.016 -3.156 -8.147 1.00 94.88 170 VAL A O 1
ATOM 1355 N N . SER A 1 171 ? 9.320 -3.919 -6.485 1.00 95.25 171 SER A N 1
ATOM 1356 C CA . SER A 1 171 ? 8.775 -3.046 -5.442 1.00 95.25 171 SER A CA 1
ATOM 1357 C C . SER A 1 171 ? 9.834 -2.042 -5.014 1.00 95.25 171 SER A C 1
ATOM 1359 O O . SER A 1 171 ? 10.961 -2.419 -4.700 1.00 95.25 171 SER A O 1
ATOM 1361 N N . LEU A 1 172 ? 9.460 -0.769 -5.009 1.00 96.12 172 LEU A N 1
ATOM 1362 C CA . LEU A 1 172 ? 10.310 0.376 -4.718 1.00 96.12 172 LEU A CA 1
ATOM 1363 C C . LEU A 1 172 ? 9.731 1.132 -3.530 1.00 96.12 172 LEU A C 1
ATOM 1365 O O . LEU A 1 172 ? 8.521 1.374 -3.462 1.00 96.12 172 LEU A O 1
ATOM 1369 N N . ARG A 1 173 ? 10.612 1.570 -2.636 1.00 95.88 173 ARG A N 1
ATOM 1370 C CA . ARG A 1 173 ? 10.295 2.532 -1.586 1.00 95.88 173 ARG A CA 1
ATOM 1371 C C . ARG A 1 173 ? 11.287 3.670 -1.646 1.00 95.88 173 ARG A C 1
ATOM 1373 O O . ARG A 1 173 ? 12.491 3.440 -1.617 1.00 95.88 173 ARG A O 1
ATOM 1380 N N . PHE A 1 174 ? 10.788 4.891 -1.710 1.00 95.25 174 PHE A N 1
ATOM 1381 C CA . PHE A 1 174 ? 11.634 6.064 -1.872 1.00 95.25 174 PHE A CA 1
ATOM 1382 C C . PHE A 1 174 ? 11.006 7.292 -1.225 1.00 95.25 174 PHE A C 1
ATOM 1384 O O . PHE A 1 174 ? 9.812 7.337 -0.925 1.00 95.25 174 PHE A O 1
ATOM 1391 N N . ASN A 1 175 ? 11.825 8.314 -1.046 1.00 89.12 175 ASN A N 1
ATOM 1392 C CA . ASN A 1 175 ? 11.377 9.674 -0.798 1.00 89.12 175 ASN A CA 1
ATOM 1393 C C . ASN A 1 175 ? 12.024 10.595 -1.851 1.00 89.12 175 ASN A C 1
ATOM 1395 O O . ASN A 1 175 ? 12.771 10.137 -2.710 1.00 89.12 175 ASN A O 1
ATOM 1399 N N . GLY A 1 176 ? 11.727 11.895 -1.832 1.00 80.56 176 GLY A N 1
ATOM 1400 C CA . GLY A 1 176 ? 12.295 12.842 -2.805 1.00 80.56 176 GLY A CA 1
ATOM 1401 C C . GLY A 1 176 ? 13.829 12.972 -2.781 1.00 80.56 176 GLY A C 1
ATOM 1402 O O . GLY A 1 176 ? 14.373 13.679 -3.624 1.00 80.56 176 GLY A O 1
ATOM 1403 N N . ASN A 1 177 ? 14.514 12.316 -1.837 1.00 87.75 177 ASN A N 1
ATOM 1404 C CA . ASN A 1 177 ? 15.952 12.422 -1.611 1.00 87.75 177 ASN A CA 1
ATOM 1405 C C . ASN A 1 177 ? 16.706 11.095 -1.793 1.00 87.75 177 ASN A C 1
ATOM 1407 O O . ASN A 1 177 ? 17.886 11.137 -2.123 1.00 87.75 177 ASN A O 1
ATOM 1411 N N . GLU A 1 178 ? 16.077 9.945 -1.546 1.00 93.50 178 GLU A N 1
ATOM 1412 C CA . GLU A 1 178 ? 16.720 8.627 -1.573 1.00 93.50 178 GLU A CA 1
ATOM 1413 C C . GLU A 1 178 ? 15.768 7.504 -2.013 1.00 93.50 178 GLU A C 1
ATOM 1415 O O . GLU A 1 178 ? 14.570 7.502 -1.702 1.00 93.50 178 GLU A O 1
ATOM 1420 N N . LEU A 1 179 ? 16.345 6.490 -2.661 1.00 95.50 179 LEU A N 1
ATOM 1421 C CA . LEU A 1 179 ? 15.730 5.181 -2.848 1.00 95.50 179 LEU A CA 1
ATOM 1422 C C . LEU A 1 179 ? 16.049 4.320 -1.618 1.00 95.50 179 LEU A C 1
ATOM 1424 O O . LEU A 1 179 ? 17.170 3.838 -1.448 1.00 95.50 179 LEU A O 1
ATOM 1428 N N . ALA A 1 180 ? 15.061 4.142 -0.747 1.00 94.38 180 ALA A N 1
ATOM 1429 C CA . ALA A 1 180 ? 15.222 3.477 0.540 1.00 94.38 180 ALA A CA 1
ATOM 1430 C C . ALA A 1 180 ? 15.260 1.944 0.435 1.00 94.38 180 ALA A C 1
ATOM 1432 O O . ALA A 1 180 ? 15.961 1.307 1.218 1.00 94.38 180 ALA A O 1
ATOM 1433 N N . GLU A 1 181 ? 14.497 1.362 -0.492 1.00 94.56 181 GLU A N 1
ATOM 1434 C CA . GLU A 1 181 ? 14.406 -0.088 -0.688 1.00 94.56 181 GLU A CA 1
ATOM 1435 C C . GLU A 1 181 ? 14.043 -0.406 -2.142 1.00 94.56 181 GLU A C 1
ATOM 1437 O O . GLU A 1 181 ? 13.177 0.252 -2.733 1.00 94.56 181 GLU A O 1
ATOM 1442 N N . LEU A 1 182 ? 14.664 -1.447 -2.699 1.00 95.69 182 LEU A N 1
ATOM 1443 C CA . LEU A 1 182 ? 14.259 -2.046 -3.967 1.00 95.69 182 LEU A CA 1
ATOM 1444 C C . LEU A 1 182 ? 14.278 -3.574 -3.849 1.00 95.69 182 LEU A C 1
ATOM 1446 O O . LEU A 1 182 ? 15.261 -4.180 -3.434 1.00 95.69 182 LEU A O 1
ATOM 1450 N N . SER A 1 183 ? 13.204 -4.227 -4.282 1.00 94.62 183 SER A N 1
ATOM 1451 C CA . SER A 1 183 ? 13.132 -5.691 -4.340 1.00 94.62 183 SER A CA 1
ATOM 1452 C C . SER A 1 183 ? 12.514 -6.174 -5.646 1.00 94.62 183 SER A C 1
ATOM 1454 O O . SER A 1 183 ? 11.751 -5.451 -6.287 1.00 94.62 183 SER A O 1
ATOM 1456 N N . ALA A 1 184 ? 12.865 -7.396 -6.055 1.00 93.69 184 ALA A N 1
ATOM 1457 C CA . ALA A 1 184 ? 12.404 -7.989 -7.305 1.00 93.69 184 ALA A CA 1
ATOM 1458 C C . ALA A 1 184 ? 12.052 -9.474 -7.143 1.00 93.69 184 ALA A C 1
ATOM 1460 O O . ALA A 1 184 ? 12.905 -10.314 -6.840 1.00 93.69 184 ALA A O 1
ATOM 1461 N N . GLU A 1 185 ? 10.805 -9.824 -7.432 1.00 92.81 185 GLU A N 1
ATOM 1462 C CA . GLU A 1 185 ? 10.278 -11.193 -7.432 1.00 92.81 185 GLU A CA 1
ATOM 1463 C C . GLU A 1 185 ? 9.879 -11.616 -8.854 1.00 92.81 185 GLU A C 1
ATOM 1465 O O . GLU A 1 185 ? 9.843 -10.789 -9.767 1.00 92.81 185 GLU A O 1
ATOM 1470 N N . ASP A 1 186 ? 9.753 -12.923 -9.096 1.00 88.88 186 ASP A N 1
ATOM 1471 C CA . ASP A 1 186 ? 9.326 -13.394 -10.418 1.00 88.88 186 ASP A CA 1
ATOM 1472 C C . ASP A 1 186 ? 7.863 -12.992 -10.602 1.00 88.88 186 ASP A C 1
ATOM 1474 O O . ASP A 1 186 ? 7.036 -13.194 -9.710 1.00 88.88 186 ASP A O 1
ATOM 1478 N N . GLY A 1 187 ? 7.567 -12.339 -11.721 1.00 73.56 187 GLY A N 1
ATOM 1479 C CA . GLY A 1 187 ? 6.236 -11.843 -12.025 1.00 73.56 187 GLY A CA 1
ATOM 1480 C C . GLY A 1 187 ? 5.300 -12.979 -12.424 1.00 73.56 187 GLY A C 1
ATOM 1481 O O . GLY A 1 187 ? 5.682 -13.909 -13.132 1.00 73.56 187 GLY A O 1
ATOM 1482 N N . GLY A 1 188 ? 4.052 -12.892 -11.966 1.00 67.75 188 GLY A N 1
ATOM 1483 C CA . GLY A 1 188 ? 2.944 -13.665 -12.524 1.00 67.75 188 GLY A CA 1
ATOM 1484 C C . GLY A 1 188 ? 2.279 -12.920 -13.683 1.00 67.75 188 GLY A C 1
ATOM 1485 O O . GLY A 1 188 ? 2.575 -11.754 -13.9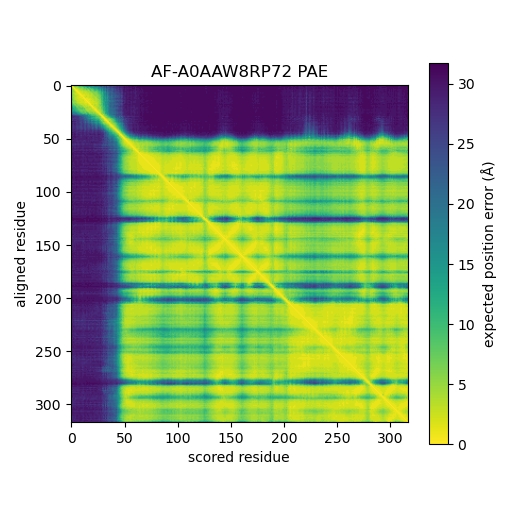36 1.00 67.75 188 GLY A O 1
ATOM 1486 N N . GLU A 1 189 ? 1.341 -13.582 -14.361 1.00 60.22 189 GLU A N 1
ATOM 1487 C CA . GLU A 1 189 ? 0.536 -12.965 -15.419 1.00 60.22 189 GLU A CA 1
ATOM 1488 C C . GLU A 1 189 ? -0.170 -11.696 -14.899 1.00 60.22 189 GLU A C 1
ATOM 1490 O O . GLU A 1 189 ? -0.923 -11.735 -13.919 1.00 60.22 189 GLU A O 1
ATOM 1495 N N . VAL A 1 190 ? 0.115 -10.555 -15.536 1.00 63.50 190 VAL A N 1
ATOM 1496 C CA . VAL A 1 190 ? -0.395 -9.238 -15.131 1.00 63.50 190 VAL A CA 1
ATOM 1497 C C . VAL A 1 190 ? -1.892 -9.168 -15.388 1.00 63.50 190 VAL A C 1
ATOM 1499 O O . VAL A 1 190 ? -2.323 -9.249 -16.535 1.00 63.50 190 VAL A O 1
ATOM 1502 N N . LYS A 1 191 ? -2.695 -8.987 -14.335 1.00 64.44 191 LYS A N 1
ATOM 1503 C CA . LYS A 1 191 ? -4.157 -8.917 -14.485 1.00 64.44 191 LYS A CA 1
ATOM 1504 C C . LYS A 1 191 ? -4.683 -7.509 -14.773 1.00 64.44 191 LYS A C 1
ATOM 1506 O O . LYS A 1 191 ? -5.683 -7.402 -15.470 1.00 64.44 191 LYS A O 1
ATOM 1511 N N . SER A 1 192 ? -4.029 -6.453 -14.277 1.00 81.69 192 SER A N 1
ATOM 1512 C CA . SER A 1 192 ? -4.399 -5.059 -14.573 1.00 81.69 192 SER A CA 1
ATOM 1513 C C . SER A 1 192 ? -3.232 -4.103 -14.279 1.00 81.69 192 SER A C 1
ATOM 1515 O O . SER A 1 192 ? -2.594 -4.205 -13.229 1.00 81.69 192 SER A O 1
ATOM 1517 N N . VAL A 1 193 ? -2.931 -3.208 -15.224 1.00 87.81 193 VAL A N 1
ATOM 1518 C CA . VAL A 1 193 ? -1.896 -2.160 -15.131 1.00 87.81 193 VAL A CA 1
ATOM 1519 C C . VAL A 1 193 ? -2.574 -0.837 -14.787 1.00 87.81 193 VAL A C 1
ATOM 1521 O O . VAL A 1 193 ? -3.681 -0.581 -15.251 1.00 87.81 193 VAL A O 1
ATOM 1524 N N . ILE A 1 194 ? -1.903 -0.002 -13.998 1.00 89.25 194 ILE A N 1
ATOM 1525 C CA . ILE A 1 194 ? -2.339 1.360 -13.705 1.00 89.25 194 ILE A CA 1
ATOM 1526 C C . ILE A 1 194 ? -1.837 2.298 -14.801 1.00 89.25 194 ILE A C 1
ATOM 1528 O O . ILE A 1 194 ? -0.648 2.300 -15.135 1.00 89.25 194 ILE A O 1
ATOM 1532 N N . THR A 1 195 ? -2.732 3.121 -15.337 1.00 88.00 195 THR A N 1
ATOM 1533 C CA . THR A 1 195 ? -2.415 4.113 -16.372 1.00 88.00 195 THR A CA 1
ATOM 1534 C C . THR A 1 195 ? -2.793 5.517 -15.921 1.00 88.00 195 THR A C 1
ATOM 1536 O O . THR A 1 195 ? -3.615 5.685 -15.031 1.00 88.00 195 THR A O 1
ATOM 1539 N N . LYS A 1 196 ? -2.239 6.547 -16.567 1.00 84.06 196 LYS A N 1
ATOM 1540 C CA . LYS A 1 196 ? -2.618 7.949 -16.308 1.00 84.06 196 LYS A CA 1
ATOM 1541 C C . LYS A 1 196 ? -4.106 8.248 -16.550 1.00 84.06 196 LYS A C 1
ATOM 1543 O O . LYS A 1 196 ? -4.622 9.229 -16.027 1.00 84.06 196 LYS A O 1
ATOM 1548 N N . ASP A 1 197 ? -4.764 7.438 -17.382 1.00 83.75 197 ASP A N 1
ATOM 1549 C CA . ASP A 1 197 ? -6.175 7.607 -17.726 1.00 83.75 197 ASP A CA 1
ATOM 1550 C C . ASP A 1 197 ? -7.088 6.978 -16.658 1.00 83.75 197 ASP A C 1
ATOM 1552 O O . ASP A 1 197 ? -8.303 7.188 -16.684 1.00 83.75 197 ASP A O 1
ATOM 1556 N N . ASP A 1 198 ? -6.516 6.234 -15.701 1.00 80.69 198 A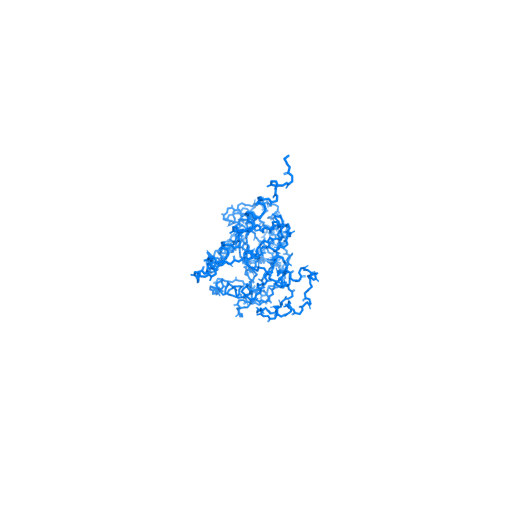SP A N 1
ATOM 1557 C CA . ASP A 1 198 ? -7.253 5.753 -14.542 1.00 80.69 198 ASP A CA 1
ATOM 1558 C C . ASP A 1 198 ? -7.679 6.951 -13.704 1.00 80.69 198 ASP A C 1
ATOM 1560 O O . ASP A 1 198 ? -6.876 7.625 -13.063 1.00 80.69 198 ASP A O 1
ATOM 1564 N N . THR A 1 199 ? -8.980 7.214 -13.697 1.00 72.50 199 THR A N 1
ATOM 1565 C CA . THR A 1 199 ? -9.543 8.283 -12.884 1.00 72.50 199 THR A CA 1
ATOM 1566 C C . THR A 1 199 ? -9.701 7.807 -11.451 1.00 72.50 199 THR A C 1
ATOM 1568 O O . THR A 1 199 ? -10.621 7.045 -11.120 1.00 72.50 199 THR A O 1
ATOM 1571 N N . TYR A 1 200 ? -8.839 8.310 -10.579 1.00 69.00 200 TYR A N 1
ATOM 1572 C CA . TYR A 1 200 ? -9.046 8.241 -9.144 1.00 69.00 200 TYR A CA 1
ATOM 1573 C C . TYR A 1 200 ? -9.987 9.402 -8.814 1.00 69.00 200 TYR A C 1
ATOM 1575 O O . TYR A 1 200 ? -9.581 10.561 -8.790 1.00 69.00 200 TYR A O 1
ATOM 1583 N N . LEU A 1 201 ? -11.285 9.114 -8.622 1.00 59.50 201 LEU A N 1
ATOM 1584 C CA . LEU A 1 201 ? -12.161 10.077 -7.935 1.00 59.50 201 LEU A CA 1
ATOM 1585 C C . LEU A 1 201 ? -11.483 10.422 -6.594 1.00 59.50 201 LEU A C 1
ATOM 1587 O O . LEU A 1 201 ? -10.679 9.622 -6.118 1.00 59.50 201 LEU A O 1
ATOM 1591 N N . ASP A 1 202 ? -11.788 11.566 -5.986 1.00 60.81 202 ASP A N 1
ATOM 1592 C CA . ASP A 1 202 ? -11.261 11.957 -4.667 1.00 60.81 202 ASP A CA 1
ATOM 1593 C C . ASP A 1 202 ? -11.822 11.033 -3.554 1.00 60.81 202 ASP A C 1
ATOM 1595 O O . ASP A 1 202 ? -12.605 11.426 -2.693 1.00 60.81 202 ASP A O 1
ATOM 1599 N N . LYS A 1 203 ? -11.507 9.733 -3.648 1.00 62.50 203 LYS A N 1
ATOM 1600 C CA . LYS A 1 203 ? -12.035 8.612 -2.857 1.00 62.50 203 LYS A CA 1
ATOM 1601 C C . LYS A 1 203 ? -11.300 8.470 -1.536 1.00 62.50 203 LYS A C 1
ATOM 1603 O O . LYS A 1 203 ? -11.699 7.643 -0.719 1.00 62.50 203 LYS A O 1
ATOM 1608 N N . SER A 1 204 ? -10.266 9.277 -1.321 1.00 65.62 204 SER A N 1
ATOM 1609 C CA . SER A 1 204 ? -9.719 9.561 -0.001 1.00 65.62 204 SER A CA 1
ATOM 1610 C C . SER A 1 204 ? -10.855 9.996 0.944 1.00 65.62 204 SER A C 1
ATOM 1612 O O . SER A 1 204 ? -11.031 9.391 2.000 1.00 65.62 204 SER A O 1
ATOM 1614 N N . ALA A 1 205 ? -11.723 10.916 0.500 1.00 70.00 205 ALA A N 1
ATOM 1615 C CA . ALA A 1 205 ? -12.890 11.386 1.243 1.00 70.00 205 ALA A CA 1
ATOM 1616 C C . ALA A 1 205 ? -13.975 10.305 1.405 1.00 70.00 205 ALA A C 1
ATOM 1618 O O . ALA A 1 205 ? -14.605 10.205 2.463 1.00 70.00 205 ALA A O 1
ATOM 1619 N N . ASP A 1 206 ? -14.183 9.467 0.384 1.00 80.50 206 ASP A N 1
ATOM 1620 C CA . ASP A 1 206 ? -15.139 8.353 0.460 1.00 80.50 206 ASP A CA 1
ATOM 1621 C C . ASP A 1 206 ? -14.684 7.307 1.488 1.00 80.50 206 ASP A C 1
ATOM 1623 O O . ASP A 1 206 ? -15.479 6.861 2.321 1.00 80.50 206 ASP A O 1
ATOM 1627 N N . PHE A 1 207 ? -13.394 6.950 1.478 1.00 87.62 207 PHE A N 1
ATOM 1628 C CA . PHE A 1 207 ? -12.819 6.065 2.483 1.00 87.62 207 PHE A CA 1
ATOM 1629 C C . PHE A 1 207 ? -12.892 6.688 3.879 1.00 87.62 207 PHE A C 1
ATOM 1631 O O . PHE A 1 207 ? -13.346 6.021 4.804 1.00 87.62 207 PHE A O 1
ATOM 1638 N N . GLU A 1 208 ? -12.501 7.956 4.049 1.00 87.44 208 GLU A N 1
ATOM 1639 C CA . GLU A 1 208 ? -12.599 8.655 5.337 1.00 87.44 208 GLU A CA 1
ATOM 1640 C C . GLU A 1 208 ? -14.036 8.654 5.871 1.00 87.44 208 GLU A C 1
ATOM 1642 O O . GLU A 1 208 ? -14.254 8.445 7.067 1.00 87.44 208 GLU A O 1
ATOM 1647 N N . THR A 1 209 ? -15.025 8.822 4.992 1.00 88.06 209 THR A N 1
ATOM 1648 C CA . THR A 1 209 ? -16.448 8.752 5.344 1.00 88.06 209 THR A CA 1
ATOM 1649 C C . THR A 1 209 ? -16.840 7.344 5.792 1.00 88.06 209 THR A C 1
ATOM 1651 O O . THR A 1 209 ? -17.422 7.183 6.869 1.00 88.06 209 THR A O 1
ATOM 1654 N N . ALA A 1 210 ? -16.485 6.313 5.017 1.00 90.44 210 ALA A N 1
ATOM 1655 C CA . ALA A 1 210 ? -16.763 4.918 5.362 1.00 90.44 210 ALA A CA 1
ATOM 1656 C C . ALA A 1 210 ? -16.083 4.511 6.681 1.00 90.44 210 ALA A C 1
ATOM 1658 O O . ALA A 1 210 ? -16.704 3.898 7.551 1.00 90.44 210 ALA A O 1
ATOM 1659 N N . TRP A 1 211 ? -14.824 4.907 6.865 1.00 92.94 211 TRP A N 1
ATOM 1660 C CA . TRP A 1 211 ? -14.060 4.651 8.079 1.00 92.94 211 TRP A CA 1
ATOM 1661 C C . TRP A 1 211 ? -14.644 5.382 9.285 1.00 92.94 211 TRP A C 1
ATOM 1663 O O . TRP A 1 211 ? -14.797 4.785 10.348 1.00 92.94 211 TRP A O 1
ATOM 1673 N N . THR A 1 212 ? -15.047 6.644 9.123 1.00 91.50 212 THR A N 1
ATOM 1674 C CA . THR A 1 212 ? -15.712 7.414 10.184 1.00 91.50 212 THR A CA 1
ATOM 1675 C C . THR A 1 212 ? -16.984 6.715 10.654 1.00 91.50 212 THR A C 1
ATOM 1677 O O . THR A 1 212 ? -17.242 6.657 11.857 1.00 91.50 212 THR A O 1
ATOM 1680 N N . GLU A 1 213 ? -17.759 6.129 9.742 1.00 92.75 213 GLU A N 1
ATOM 1681 C CA . GLU A 1 213 ? -18.960 5.379 10.108 1.00 92.75 213 GLU A CA 1
ATOM 1682 C C . GLU A 1 213 ? -18.634 4.072 10.847 1.00 92.75 213 GLU A C 1
ATOM 1684 O O . GLU A 1 213 ? -19.294 3.748 11.841 1.00 92.75 213 GLU A O 1
ATOM 1689 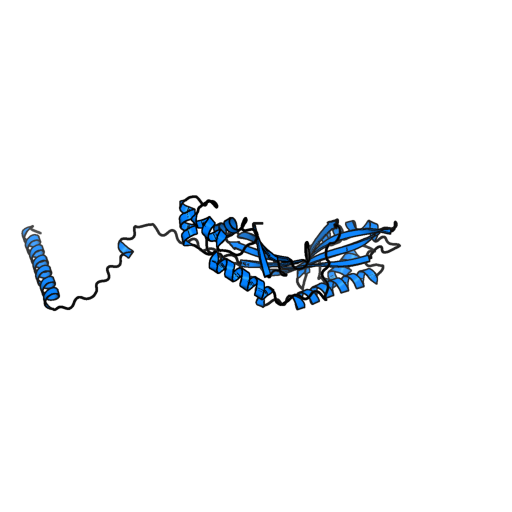N N . VAL A 1 214 ? -17.576 3.360 10.438 1.00 93.62 214 VAL A N 1
ATOM 1690 C CA . VAL A 1 214 ? -17.061 2.191 11.172 1.00 93.62 214 VAL A CA 1
ATOM 1691 C C . VAL A 1 214 ? -16.601 2.582 12.575 1.00 93.62 214 VAL A C 1
ATOM 1693 O O . VAL A 1 214 ? -16.982 1.918 13.536 1.00 93.62 214 VAL A O 1
ATOM 1696 N N . VAL A 1 215 ? -15.856 3.679 12.733 1.00 94.50 215 VAL A N 1
ATOM 1697 C CA . VAL A 1 215 ? -15.429 4.183 14.049 1.00 94.50 215 VAL A CA 1
ATOM 1698 C C . VAL A 1 215 ? -16.645 4.548 14.901 1.00 94.50 215 VAL A C 1
ATOM 1700 O O . VAL A 1 215 ? -16.716 4.155 16.065 1.00 94.50 215 VAL A O 1
ATOM 1703 N N . ARG A 1 216 ? -17.628 5.254 14.330 1.00 94.25 216 ARG A N 1
ATOM 1704 C CA . ARG A 1 216 ? -18.833 5.705 15.039 1.00 94.25 216 ARG A CA 1
ATOM 1705 C C . ARG A 1 216 ? -19.692 4.543 15.535 1.00 94.25 216 ARG A C 1
ATOM 1707 O O . ARG A 1 216 ? -20.232 4.631 16.634 1.00 94.25 216 ARG A O 1
ATOM 1714 N N . ARG A 1 217 ? -19.866 3.490 14.728 1.00 94.44 217 ARG A N 1
ATOM 1715 C CA . ARG A 1 217 ? -20.690 2.322 15.090 1.00 94.44 217 ARG A CA 1
ATOM 1716 C C . ARG A 1 217 ? -19.924 1.260 15.872 1.00 94.44 217 ARG A C 1
ATOM 1718 O O . ARG A 1 217 ? -20.516 0.618 16.725 1.00 94.44 217 ARG A O 1
ATOM 1725 N N . GLY A 1 218 ? -18.641 1.071 15.576 1.00 92.88 218 GLY A N 1
ATOM 1726 C CA . GLY A 1 218 ? -17.799 0.018 16.143 1.00 92.88 218 GLY A CA 1
ATOM 1727 C C . GLY A 1 218 ? -17.117 0.381 17.464 1.00 92.88 218 GLY A C 1
ATOM 1728 O O . GLY A 1 218 ? -16.568 -0.502 18.118 1.00 92.88 218 GLY A O 1
ATOM 1729 N N . THR A 1 219 ? -17.136 1.653 17.870 1.00 95.69 219 THR A N 1
ATOM 1730 C CA . THR A 1 219 ? -16.575 2.097 19.155 1.00 95.69 219 THR A CA 1
ATOM 1731 C C . THR A 1 219 ? -17.540 1.815 20.301 1.00 95.69 219 THR A C 1
ATOM 1733 O O . THR A 1 219 ? -18.612 2.410 20.385 1.00 95.69 219 THR A O 1
ATOM 1736 N N . ASP A 1 220 ? -17.117 0.960 21.231 1.00 96.19 220 ASP A N 1
ATOM 1737 C CA . ASP A 1 220 ? -17.809 0.710 22.493 1.00 96.19 220 ASP A CA 1
ATOM 1738 C C . ASP A 1 220 ? -16.812 0.348 23.609 1.00 96.19 220 ASP A C 1
ATOM 1740 O O . ASP A 1 220 ? -16.466 -0.810 23.872 1.00 96.19 220 ASP A O 1
ATOM 1744 N N . THR A 1 221 ? -16.340 1.380 24.313 1.00 94.81 221 THR A N 1
ATOM 1745 C CA . THR A 1 221 ? -15.395 1.204 25.428 1.00 94.81 221 THR A CA 1
ATOM 1746 C C . THR A 1 221 ? -16.024 0.566 26.667 1.00 94.81 221 THR A C 1
ATOM 1748 O O . THR A 1 221 ? -15.291 0.071 27.530 1.00 94.81 221 THR A O 1
ATOM 1751 N N . GLN A 1 222 ? -17.354 0.597 26.801 1.00 94.44 222 GLN A N 1
ATOM 1752 C CA . GLN A 1 222 ? -18.041 -0.052 27.914 1.00 94.44 222 GLN A CA 1
ATOM 1753 C C . GLN A 1 222 ? -18.085 -1.557 27.672 1.00 94.44 222 GLN A C 1
ATOM 1755 O O . GLN A 1 222 ? -17.617 -2.310 28.531 1.00 94.44 222 GLN A O 1
ATOM 1760 N N . LEU A 1 223 ? -18.533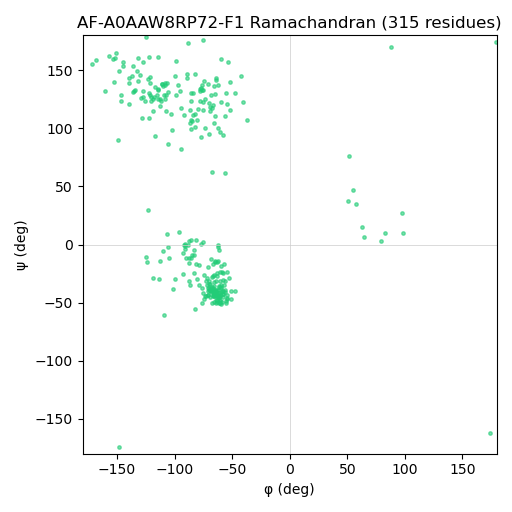 -1.968 26.484 1.00 95.38 223 LEU A N 1
ATOM 1761 C CA . LEU A 1 223 ? -18.527 -3.360 26.059 1.00 95.38 223 LEU A CA 1
ATOM 1762 C C . LEU A 1 223 ? -17.124 -3.957 26.185 1.00 95.38 223 LEU A C 1
ATOM 1764 O O . LEU A 1 223 ? -16.963 -5.006 26.799 1.00 95.38 223 LEU A O 1
ATOM 1768 N N . TYR A 1 224 ? -16.079 -3.252 25.736 1.00 95.62 224 TYR A N 1
ATOM 1769 C CA . TYR A 1 224 ? -14.699 -3.720 25.909 1.00 95.62 224 TYR A CA 1
ATOM 1770 C C . TYR A 1 224 ? -14.356 -4.029 27.378 1.00 95.62 224 TYR A C 1
ATOM 1772 O O . TYR A 1 224 ? -13.746 -5.056 27.677 1.00 95.62 224 TYR A O 1
ATOM 1780 N N . ARG A 1 225 ? -14.753 -3.174 28.332 1.00 94.06 225 ARG A N 1
ATOM 1781 C CA . ARG A 1 225 ? -14.486 -3.406 29.766 1.00 94.06 225 ARG A CA 1
ATOM 1782 C C . ARG A 1 225 ? -15.265 -4.596 30.315 1.00 94.06 225 ARG A C 1
ATOM 1784 O O . ARG A 1 225 ? -14.743 -5.293 31.187 1.00 94.06 225 ARG A O 1
ATOM 1791 N N . GLU A 1 226 ? -16.491 -4.804 29.852 1.00 94.00 226 GLU A N 1
ATOM 1792 C CA . GLU A 1 226 ? -17.331 -5.946 30.224 1.00 94.00 226 GLU A CA 1
ATOM 1793 C C . GLU A 1 226 ? -16.731 -7.247 29.678 1.00 94.00 226 GLU A C 1
ATOM 1795 O O . GLU A 1 226 ? -16.427 -8.160 30.451 1.00 94.00 226 GLU A O 1
ATOM 1800 N N . MET A 1 227 ? -16.402 -7.272 28.386 1.00 94.69 227 MET A N 1
ATOM 1801 C CA . MET A 1 227 ? -15.731 -8.392 27.730 1.00 94.69 227 MET A CA 1
ATOM 1802 C C . MET A 1 227 ? -14.378 -8.710 28.372 1.00 94.69 227 MET A C 1
ATOM 1804 O O . MET A 1 227 ? -14.057 -9.879 28.581 1.00 94.69 227 MET A O 1
ATOM 1808 N N . LYS A 1 228 ? -13.596 -7.690 28.756 1.00 93.38 228 LYS A N 1
ATOM 1809 C CA . LYS A 1 228 ? -12.300 -7.866 29.430 1.00 93.38 228 LYS A CA 1
ATOM 1810 C C . LYS A 1 228 ? -12.426 -8.613 30.754 1.00 93.38 228 LYS A C 1
ATOM 1812 O O . LYS A 1 228 ? -11.553 -9.412 31.083 1.00 93.38 228 LYS A O 1
ATOM 1817 N N . LYS A 1 229 ? -13.504 -8.381 31.508 1.00 91.75 229 LYS A N 1
ATOM 1818 C CA . LYS A 1 229 ? -13.798 -9.130 32.742 1.00 91.75 229 LYS A CA 1
ATOM 1819 C C . LYS A 1 229 ? -14.261 -10.558 32.446 1.00 91.75 229 LYS A C 1
ATOM 1821 O O . LYS A 1 229 ? -13.977 -11.452 33.235 1.00 91.75 229 LYS A O 1
ATOM 1826 N N . ALA A 1 230 ? -14.942 -10.758 31.320 1.00 89.44 230 ALA A N 1
ATOM 1827 C CA . ALA A 1 230 ? -15.479 -12.041 30.873 1.00 89.44 230 ALA A CA 1
ATOM 1828 C C . ALA A 1 230 ? -14.492 -12.897 30.048 1.00 89.44 230 ALA A C 1
ATOM 1830 O O . ALA A 1 230 ? -14.866 -13.970 29.587 1.00 89.44 230 ALA A O 1
ATOM 1831 N N . GLY A 1 231 ? -13.241 -12.453 29.866 1.00 90.12 231 GLY A N 1
ATOM 1832 C CA . GLY A 1 231 ? -12.188 -13.226 29.194 1.00 90.12 231 GLY A CA 1
ATOM 1833 C C . GLY A 1 231 ? -11.935 -12.897 27.716 1.00 90.12 231 GLY A C 1
ATOM 1834 O O . GLY A 1 231 ? -11.152 -13.607 27.099 1.00 90.12 231 GLY A O 1
ATOM 1835 N N . MET A 1 232 ? -12.525 -11.822 27.169 1.00 92.31 232 MET A N 1
ATOM 1836 C CA . MET A 1 232 ? -12.385 -11.373 25.768 1.00 92.31 232 MET A CA 1
ATOM 1837 C C . MET A 1 232 ? -12.657 -12.482 24.740 1.00 92.31 232 MET A C 1
ATOM 1839 O O . MET A 1 232 ? -11.734 -12.998 24.115 1.00 92.31 232 MET A O 1
ATOM 1843 N N . ASP A 1 233 ? -13.931 -12.810 24.528 1.00 92.19 233 ASP A N 1
ATOM 1844 C CA . ASP A 1 233 ? -14.361 -13.811 23.543 1.00 92.19 233 ASP A CA 1
ATOM 1845 C C . ASP A 1 233 ? -15.200 -13.154 22.440 1.00 92.19 233 ASP A C 1
ATOM 1847 O O . ASP A 1 233 ? -16.171 -12.450 22.720 1.00 92.19 233 ASP A O 1
ATOM 1851 N N . SER A 1 234 ? -14.834 -13.399 21.183 1.00 92.56 234 SER A N 1
ATOM 1852 C CA . SER A 1 234 ? -15.527 -12.875 20.003 1.00 92.56 234 SER A CA 1
ATOM 1853 C C . SER A 1 234 ? -16.921 -13.476 19.797 1.00 92.56 234 SER A C 1
ATOM 1855 O O . SER A 1 234 ? -17.707 -12.948 19.012 1.00 92.56 234 SER A O 1
ATOM 1857 N N . ASN A 1 235 ? -17.264 -14.558 20.503 1.00 93.88 235 ASN A N 1
ATOM 1858 C CA . ASN A 1 235 ? -18.583 -15.192 20.440 1.00 93.88 235 ASN A CA 1
ATOM 1859 C C . ASN A 1 235 ? -19.599 -14.618 21.440 1.00 93.88 235 ASN A C 1
ATOM 1861 O O . ASN A 1 235 ? -20.743 -15.073 21.463 1.00 93.88 235 ASN A O 1
ATOM 1865 N N . GLN A 1 236 ? -19.217 -13.628 22.256 1.00 93.00 236 GLN A N 1
ATOM 1866 C CA . GLN A 1 236 ? -20.150 -12.966 23.173 1.00 93.00 236 GLN A CA 1
ATOM 1867 C C . GLN A 1 236 ? -21.275 -12.269 22.395 1.00 93.00 236 GLN A C 1
ATOM 1869 O O . GLN A 1 236 ? -21.039 -11.629 21.368 1.00 93.00 236 GLN A O 1
ATOM 1874 N N . THR A 1 237 ? -22.509 -12.403 22.885 1.00 93.25 237 THR A N 1
ATOM 1875 C CA . THR A 1 237 ? -23.725 -11.943 22.192 1.00 93.25 237 THR A CA 1
ATOM 1876 C C . THR A 1 237 ? -23.671 -10.448 21.886 1.00 93.25 237 THR A C 1
ATOM 1878 O O . THR A 1 237 ? -24.017 -10.022 20.786 1.00 93.25 237 THR A O 1
ATOM 1881 N N . GLU A 1 238 ? -23.201 -9.660 22.846 1.00 93.00 238 GLU A N 1
ATOM 1882 C CA . GLU A 1 238 ? -23.081 -8.209 22.773 1.00 93.00 238 GLU A CA 1
ATOM 1883 C C . GLU A 1 238 ? -22.048 -7.794 21.717 1.00 93.00 238 GLU A C 1
ATOM 1885 O O . GLU A 1 238 ? -22.313 -6.909 20.903 1.00 93.00 238 GLU A O 1
ATOM 1890 N N . PHE A 1 239 ? -20.915 -8.501 21.644 1.00 95.69 239 PHE A N 1
ATOM 1891 C CA . PHE A 1 239 ? -19.924 -8.272 20.593 1.00 95.69 239 PHE A CA 1
ATOM 1892 C C . PHE A 1 239 ? -20.452 -8.655 19.214 1.00 95.69 239 PHE A C 1
ATOM 1894 O O . PHE A 1 239 ? -20.297 -7.894 18.265 1.00 95.69 239 PHE A O 1
ATOM 1901 N N . LYS A 1 240 ? -21.143 -9.792 19.086 1.00 95.56 240 LYS A N 1
ATOM 1902 C CA . LYS A 1 240 ? -21.775 -10.181 17.819 1.00 95.56 240 LYS A CA 1
ATOM 1903 C C . LYS A 1 240 ? -22.865 -9.206 17.372 1.00 95.56 240 LYS A C 1
ATOM 1905 O O . LYS A 1 240 ? -23.114 -9.093 16.173 1.00 95.56 240 LYS A O 1
ATOM 1910 N N . ALA A 1 241 ? -23.517 -8.499 18.294 1.00 93.62 241 ALA A N 1
ATOM 1911 C CA . ALA A 1 241 ? -24.433 -7.416 17.948 1.00 93.62 241 ALA A CA 1
ATOM 1912 C C . ALA A 1 241 ? -23.679 -6.187 17.411 1.00 93.62 241 ALA A C 1
ATOM 1914 O O . ALA A 1 241 ? -24.076 -5.644 16.379 1.00 93.62 241 ALA A O 1
ATOM 1915 N N . LEU A 1 242 ? -22.569 -5.802 18.051 1.00 95.25 242 LEU A N 1
ATOM 1916 C CA . LEU A 1 242 ? -21.686 -4.732 17.575 1.00 95.25 242 LEU A CA 1
ATOM 1917 C C . LEU A 1 242 ? -21.106 -5.048 16.183 1.00 95.25 242 LEU A C 1
ATOM 1919 O O . LEU A 1 242 ? -21.224 -4.234 15.270 1.00 95.25 242 LEU A O 1
ATOM 1923 N N . GLU A 1 243 ? -20.565 -6.254 15.995 1.00 94.62 243 GLU A N 1
ATOM 1924 C CA . GLU A 1 243 ? -19.992 -6.759 14.735 1.00 94.62 243 GLU A CA 1
ATOM 1925 C C . GLU A 1 243 ? -21.005 -6.746 13.576 1.00 94.62 243 GLU A C 1
ATOM 1927 O O . GLU A 1 243 ? -20.634 -6.547 12.426 1.00 94.62 243 GLU A O 1
ATOM 1932 N N . LYS A 1 244 ? -22.302 -6.912 13.857 1.00 92.81 244 LYS A N 1
ATOM 1933 C CA . LYS A 1 244 ? -23.368 -6.818 12.843 1.00 92.81 244 LYS A CA 1
ATOM 1934 C C . LYS A 1 244 ? -23.798 -5.387 12.527 1.00 92.81 244 LYS A C 1
ATOM 1936 O O . LYS A 1 244 ? -24.500 -5.175 11.542 1.00 92.81 244 LYS A O 1
ATOM 1941 N N . SER A 1 245 ? -23.461 -4.424 13.384 1.00 90.56 245 SER A N 1
ATOM 1942 C CA . SER A 1 245 ? -23.868 -3.023 13.220 1.00 90.56 245 SER A CA 1
ATOM 1943 C C . SER A 1 245 ? -22.958 -2.242 12.266 1.00 90.56 245 SER A C 1
ATOM 1945 O O . SER A 1 245 ? -23.387 -1.247 11.673 1.00 90.56 245 SER A O 1
ATOM 1947 N N . ILE A 1 246 ? -21.715 -2.701 12.110 1.00 92.25 246 ILE A N 1
ATOM 1948 C CA . ILE A 1 246 ? -20.715 -2.134 11.206 1.00 92.25 246 ILE A CA 1
ATOM 1949 C C . ILE A 1 246 ? -20.914 -2.652 9.779 1.00 92.25 246 ILE A C 1
ATOM 1951 O O . ILE A 1 246 ? -21.326 -3.789 9.555 1.00 92.25 246 ILE A O 1
ATOM 1955 N N . GLU A 1 247 ? -20.607 -1.809 8.800 1.00 86.69 247 GLU A N 1
ATOM 1956 C CA . GLU A 1 247 ? -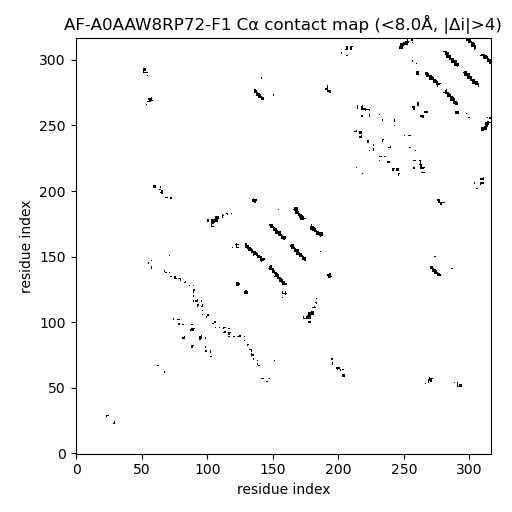20.753 -2.139 7.381 1.00 86.69 247 GLU A CA 1
ATOM 1957 C C . GLU A 1 247 ? -19.419 -2.660 6.828 1.00 86.69 247 GLU A C 1
ATOM 1959 O O . GLU A 1 247 ? -18.642 -1.916 6.236 1.00 86.69 247 GLU A O 1
ATOM 1964 N N . LEU A 1 248 ? -19.150 -3.951 7.057 1.00 89.06 248 LEU A N 1
ATOM 1965 C CA . LEU A 1 248 ? -18.005 -4.690 6.509 1.00 89.06 248 LEU A CA 1
ATOM 1966 C C . LEU A 1 248 ? -18.496 -5.890 5.695 1.00 89.06 248 LEU A C 1
ATOM 1968 O O . LEU A 1 248 ? -19.475 -6.535 6.072 1.00 89.06 248 LEU A O 1
ATOM 1972 N N . THR A 1 249 ? -17.805 -6.219 4.601 1.00 88.38 249 THR A N 1
ATOM 1973 C CA . THR A 1 249 ? -18.120 -7.438 3.828 1.00 88.38 249 THR A CA 1
ATOM 1974 C C . THR A 1 249 ? -17.650 -8.693 4.567 1.00 88.38 249 THR A C 1
ATOM 1976 O O . THR A 1 249 ? -18.398 -9.663 4.678 1.00 88.38 249 THR A O 1
ATOM 1979 N N . ASP A 1 250 ? -16.438 -8.650 5.117 1.00 91.81 250 ASP A N 1
ATOM 1980 C CA . ASP A 1 250 ? -15.872 -9.647 6.017 1.00 91.81 250 ASP A CA 1
ATOM 1981 C C . ASP A 1 250 ? -15.477 -8.985 7.354 1.00 91.81 250 ASP A C 1
ATOM 1983 O O . ASP A 1 250 ? -14.508 -8.219 7.409 1.00 91.81 250 ASP A O 1
ATOM 1987 N N . PRO A 1 251 ? -16.209 -9.262 8.449 1.00 89.56 251 PRO A N 1
ATOM 1988 C CA . PRO A 1 251 ? -15.918 -8.701 9.760 1.00 89.56 251 PRO A CA 1
ATOM 1989 C C . PRO A 1 251 ? -14.876 -9.502 10.561 1.00 89.56 251 PRO A C 1
ATOM 1991 O O . PRO A 1 251 ? -14.619 -9.155 11.712 1.00 89.56 251 PRO A O 1
ATOM 1994 N N . SER A 1 252 ? -14.278 -10.564 10.009 1.00 89.06 252 SER A N 1
ATOM 1995 C CA . SER A 1 252 ? -13.437 -11.516 10.753 1.00 89.06 252 SER A CA 1
ATOM 1996 C C . SER A 1 252 ? -12.320 -10.874 11.594 1.00 89.06 252 SER A C 1
ATOM 1998 O O . SER A 1 252 ? -12.108 -11.279 12.739 1.00 89.06 252 SER A O 1
ATOM 2000 N N . GLY A 1 253 ? -11.644 -9.839 11.087 1.00 91.56 253 GLY A N 1
ATOM 2001 C CA . GLY A 1 253 ? -10.600 -9.126 11.834 1.00 91.56 253 GLY A CA 1
ATOM 2002 C C . GLY A 1 253 ? -11.074 -7.929 12.663 1.00 91.56 253 GLY A C 1
ATOM 2003 O O . GLY A 1 253 ? -10.261 -7.316 13.358 1.00 91.56 253 GLY A O 1
ATOM 2004 N N . PHE A 1 254 ? -12.373 -7.605 12.668 1.00 95.69 254 PHE A N 1
ATOM 2005 C CA . PHE A 1 254 ? -12.916 -6.515 13.487 1.00 95.69 254 PHE A CA 1
ATOM 2006 C C . PHE A 1 254 ? -12.706 -6.756 14.987 1.00 95.69 254 PHE A C 1
ATOM 2008 O O . PHE A 1 254 ? -12.412 -5.817 15.723 1.00 95.69 254 PHE A O 1
ATOM 2015 N N . PHE A 1 255 ? -12.801 -8.008 15.449 1.00 96.50 255 PHE A N 1
ATOM 2016 C CA . PHE A 1 255 ? -12.580 -8.337 16.860 1.00 96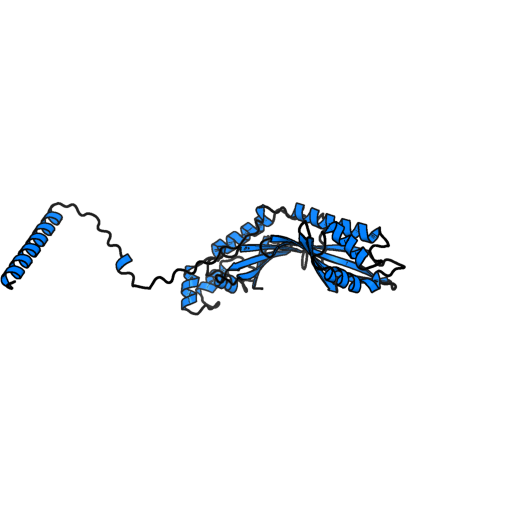.50 255 PHE A CA 1
ATOM 2017 C C . PHE A 1 255 ? -11.170 -7.988 17.340 1.00 96.50 255 PHE A C 1
ATOM 2019 O O . PHE A 1 255 ? -11.018 -7.394 18.408 1.00 96.50 255 PHE A O 1
ATOM 2026 N N . GLU A 1 256 ? -10.143 -8.313 16.552 1.00 96.56 256 GLU A N 1
ATOM 2027 C CA . GLU A 1 256 ? -8.761 -7.984 16.908 1.00 96.56 256 GLU A CA 1
ATOM 2028 C C . GLU A 1 256 ? -8.541 -6.470 16.927 1.00 96.56 256 GLU A C 1
ATOM 2030 O O . GLU A 1 256 ? -7.924 -5.963 17.863 1.00 96.56 256 GLU A O 1
ATOM 2035 N N . LEU A 1 257 ? -9.123 -5.735 15.972 1.00 96.31 257 LEU A N 1
ATOM 2036 C CA . LEU A 1 257 ? -9.085 -4.274 15.984 1.00 96.31 257 LEU A CA 1
ATOM 2037 C C . LEU A 1 257 ? -9.767 -3.709 17.239 1.00 96.31 257 LEU A C 1
ATOM 2039 O O . LEU A 1 257 ? -9.176 -2.898 17.950 1.00 96.31 257 LEU A O 1
ATOM 2043 N N . PHE A 1 258 ? -10.990 -4.147 17.545 1.00 96.50 258 PHE A N 1
ATOM 2044 C CA . PHE A 1 258 ? -11.749 -3.713 18.722 1.00 96.50 258 PHE A CA 1
ATOM 2045 C C . PHE A 1 258 ? -10.987 -3.985 20.027 1.00 96.50 258 PHE A C 1
ATOM 2047 O O . PHE A 1 258 ? -10.920 -3.141 20.922 1.00 96.50 258 PHE A O 1
ATOM 2054 N N . LYS A 1 259 ? -10.369 -5.161 20.131 1.00 95.44 259 LYS A N 1
ATOM 2055 C CA . LYS A 1 259 ? -9.550 -5.561 21.274 1.00 95.44 259 LYS A CA 1
ATOM 2056 C C . LYS A 1 259 ? -8.304 -4.689 21.427 1.00 95.44 259 LYS A C 1
ATOM 2058 O O . LYS A 1 259 ? -8.063 -4.189 22.529 1.00 95.44 259 LYS A O 1
ATOM 2063 N N . ASP A 1 260 ? -7.535 -4.504 20.358 1.00 94.94 260 ASP A N 1
ATOM 2064 C CA . ASP A 1 260 ? -6.257 -3.786 20.391 1.00 94.94 260 ASP A CA 1
ATOM 2065 C C . ASP A 1 260 ? -6.450 -2.280 20.608 1.00 94.94 260 ASP A C 1
ATOM 2067 O O . ASP A 1 260 ? -5.691 -1.653 21.344 1.00 94.94 260 ASP A O 1
ATOM 2071 N N . THR A 1 261 ? -7.535 -1.719 20.069 1.00 93.69 261 THR A N 1
ATOM 2072 C CA . THR A 1 261 ? -7.952 -0.322 20.285 1.00 93.69 261 THR A CA 1
ATOM 2073 C C . THR A 1 261 ? -8.625 -0.081 21.642 1.00 93.69 261 THR A C 1
ATOM 2075 O O . THR A 1 261 ? -9.018 1.041 21.968 1.00 93.69 261 THR A O 1
ATOM 2078 N N . ARG A 1 262 ? -8.760 -1.127 22.469 1.00 94.00 262 ARG A N 1
ATOM 2079 C CA . ARG A 1 262 ? -9.430 -1.090 23.780 1.00 94.00 262 ARG A CA 1
ATOM 2080 C C . ARG A 1 262 ? -10.890 -0.606 23.695 1.00 94.00 262 ARG A C 1
ATOM 2082 O O . ARG A 1 262 ? -11.385 0.067 24.604 1.00 94.00 262 ARG A O 1
ATOM 2089 N N . GLY A 1 263 ? -11.567 -0.963 22.604 1.00 93.00 263 GLY A N 1
ATOM 2090 C CA . GLY A 1 263 ? -12.946 -0.600 22.287 1.00 93.00 263 GLY A CA 1
ATOM 2091 C C . GLY A 1 263 ? -13.135 0.809 21.726 1.00 93.00 263 GLY A C 1
ATOM 2092 O O . GLY A 1 263 ? -14.278 1.197 21.512 1.00 93.00 263 GLY A O 1
ATOM 2093 N N . ASP A 1 264 ? -12.062 1.576 21.513 1.00 94.56 264 ASP A N 1
ATOM 2094 C CA . ASP A 1 264 ? -12.102 2.927 20.939 1.00 94.56 264 ASP A CA 1
ATOM 2095 C C . ASP A 1 264 ? -11.347 2.974 19.612 1.00 94.56 264 ASP A C 1
ATOM 2097 O O . ASP A 1 264 ? -10.135 3.197 19.572 1.00 94.56 264 ASP A O 1
ATOM 2101 N N . LEU A 1 265 ? -12.076 2.775 18.513 1.00 93.81 265 LEU A N 1
ATOM 2102 C CA . LEU A 1 265 ? -11.487 2.662 17.180 1.00 93.81 265 LEU A CA 1
ATOM 2103 C C . LEU A 1 265 ? -10.802 3.952 16.712 1.00 93.81 265 LEU A C 1
ATOM 2105 O O . LEU A 1 265 ? -9.998 3.896 15.784 1.00 93.81 265 LEU A O 1
ATOM 2109 N N . ALA A 1 266 ? -11.043 5.097 17.361 1.00 91.31 266 ALA A N 1
ATOM 2110 C CA . ALA A 1 266 ? -10.309 6.328 17.074 1.00 91.31 266 ALA A CA 1
ATOM 2111 C C . ALA A 1 266 ? -8.807 6.228 17.424 1.00 91.31 266 ALA A C 1
ATOM 2113 O O . ALA A 1 266 ? -8.017 7.059 16.978 1.00 91.31 266 ALA A O 1
ATOM 2114 N N . HIS A 1 267 ? -8.393 5.203 18.180 1.00 92.19 267 HIS A N 1
ATOM 2115 C CA . HIS A 1 267 ? -6.983 4.877 18.422 1.00 92.19 267 HIS A CA 1
ATOM 2116 C C . HIS A 1 267 ? -6.319 4.076 17.291 1.00 92.19 267 HIS A C 1
ATOM 2118 O O . HIS A 1 267 ? -5.158 3.689 17.419 1.00 92.19 267 HIS A O 1
ATOM 2124 N N . ALA A 1 268 ? -7.016 3.818 16.185 1.00 93.94 268 ALA A N 1
ATOM 2125 C CA . ALA A 1 268 ? -6.395 3.335 14.962 1.00 93.94 268 ALA A CA 1
ATOM 2126 C C . ALA A 1 268 ? -5.892 4.526 14.137 1.00 93.94 268 ALA A C 1
ATOM 2128 O O . ALA A 1 268 ? -6.665 5.273 13.537 1.00 93.94 268 ALA A O 1
ATOM 2129 N N . TYR A 1 269 ? -4.574 4.701 14.105 1.00 93.75 269 TYR A N 1
ATOM 2130 C CA . TYR A 1 269 ? -3.916 5.820 13.440 1.00 93.75 269 TYR A CA 1
ATOM 2131 C C . TYR A 1 269 ? -3.504 5.427 12.028 1.00 93.75 269 TYR A C 1
ATOM 2133 O O . TYR A 1 269 ? -2.672 4.534 11.858 1.00 93.75 269 TYR A O 1
ATOM 2141 N N . LEU A 1 270 ? -4.055 6.098 11.016 1.00 93.25 270 LEU A N 1
ATOM 2142 C CA . LEU A 1 270 ? -3.687 5.836 9.629 1.00 93.25 270 LEU A CA 1
ATOM 2143 C C . LEU A 1 270 ? -2.187 6.082 9.423 1.00 93.25 270 LEU A C 1
ATOM 2145 O O . LEU A 1 270 ? -1.677 7.173 9.688 1.00 93.25 270 LEU A O 1
ATOM 2149 N N . SER A 1 271 ? -1.486 5.061 8.951 1.00 93.62 271 SER A N 1
ATOM 2150 C CA . SER A 1 271 ? -0.053 5.079 8.688 1.00 93.62 271 SER A CA 1
ATOM 2151 C C . SER A 1 271 ? 0.280 4.983 7.211 1.00 93.62 271 SER A C 1
ATOM 2153 O O . SER A 1 271 ? 1.411 5.274 6.852 1.00 93.62 271 SER A O 1
ATOM 2155 N N . GLY A 1 272 ? -0.654 4.621 6.340 1.00 93.12 272 GLY A N 1
ATOM 2156 C CA . GLY A 1 272 ? -0.395 4.603 4.909 1.00 93.12 272 GLY A CA 1
ATOM 2157 C C . GLY A 1 272 ? -1.582 4.150 4.089 1.00 93.12 272 GLY A C 1
ATOM 2158 O O . GLY A 1 272 ? -2.590 3.704 4.630 1.00 93.12 272 GLY A O 1
ATOM 2159 N N . PHE A 1 273 ? -1.432 4.224 2.779 1.00 93.00 273 PHE A N 1
ATOM 2160 C CA . PHE A 1 273 ? -2.362 3.657 1.822 1.00 93.00 273 PHE A CA 1
ATOM 2161 C C . PHE A 1 273 ? -1.611 3.130 0.599 1.00 93.00 273 PHE A C 1
ATOM 2163 O O . PHE A 1 273 ? -0.487 3.550 0.312 1.00 93.00 273 PHE A O 1
ATOM 2170 N N . TYR A 1 274 ? -2.233 2.203 -0.116 1.00 91.88 274 TYR A N 1
ATOM 2171 C CA . TYR A 1 274 ? -1.705 1.607 -1.331 1.00 91.88 274 TYR A CA 1
ATOM 2172 C C . TYR A 1 274 ? -2.843 1.282 -2.294 1.00 91.88 274 TYR A C 1
ATOM 2174 O O . TYR A 1 274 ? -3.774 0.556 -1.959 1.00 91.88 274 TYR A O 1
ATOM 2182 N N . HIS A 1 275 ? -2.772 1.819 -3.503 1.00 90.75 275 HIS A N 1
ATOM 2183 C CA . HIS A 1 275 ? -3.736 1.589 -4.563 1.00 90.75 275 HIS A CA 1
ATOM 2184 C C . HIS A 1 275 ? -3.255 0.508 -5.519 1.00 90.75 275 HIS A C 1
ATOM 2186 O O . HIS A 1 275 ? -2.108 0.520 -5.967 1.00 90.75 275 HIS A O 1
ATOM 2192 N N . THR A 1 276 ? -4.169 -0.380 -5.903 1.00 87.81 276 THR A N 1
ATOM 2193 C CA . THR A 1 276 ? -3.933 -1.385 -6.940 1.00 87.81 276 THR A CA 1
ATOM 2194 C C . THR A 1 276 ? -5.194 -1.641 -7.766 1.00 87.81 276 THR A C 1
ATOM 2196 O O . THR A 1 276 ? -6.317 -1.458 -7.294 1.00 87.81 276 THR A O 1
ATOM 2199 N N . ASN A 1 277 ? -5.015 -2.079 -9.012 1.00 81.19 277 ASN A N 1
ATOM 2200 C CA . ASN A 1 277 ? -6.106 -2.554 -9.869 1.00 81.19 277 ASN A CA 1
ATOM 2201 C C . ASN A 1 277 ? -6.249 -4.094 -9.838 1.00 81.19 277 ASN A C 1
ATOM 2203 O O . ASN A 1 277 ? -6.957 -4.676 -10.652 1.00 81.19 277 ASN A O 1
ATOM 2207 N N . THR A 1 278 ? -5.569 -4.782 -8.911 1.00 67.06 278 THR A N 1
ATOM 2208 C CA . THR A 1 278 ? -5.626 -6.248 -8.755 1.00 67.06 278 THR A CA 1
ATOM 2209 C C . THR A 1 278 ? -6.409 -6.628 -7.489 1.00 67.06 278 THR A C 1
ATOM 2211 O O . THR A 1 278 ? -6.176 -5.996 -6.463 1.00 67.06 278 THR A O 1
ATOM 2214 N N . PRO A 1 279 ? -7.277 -7.668 -7.490 1.00 58.25 279 PRO A N 1
ATOM 2215 C CA . PRO A 1 279 ? -7.648 -8.559 -8.598 1.00 58.25 279 PRO A CA 1
ATOM 2216 C C . PRO A 1 279 ? -8.763 -8.020 -9.509 1.00 58.25 279 PRO A C 1
ATOM 2218 O O . PRO A 1 279 ? -9.022 -8.619 -10.550 1.00 58.25 279 PRO A O 1
ATOM 2221 N N . THR A 1 280 ? -9.411 -6.922 -9.131 1.00 59.06 280 THR A N 1
ATOM 2222 C CA . THR A 1 280 ? -10.359 -6.159 -9.951 1.00 59.06 280 THR A CA 1
ATOM 2223 C C . THR A 1 280 ? -10.003 -4.684 -9.836 1.00 59.06 280 THR A C 1
ATOM 2225 O O . THR A 1 280 ? -9.508 -4.267 -8.785 1.00 59.06 280 THR A O 1
ATOM 2228 N N . ASP A 1 281 ? -10.257 -3.909 -10.892 1.00 64.19 281 ASP A N 1
ATOM 2229 C CA . ASP A 1 281 ? -10.000 -2.468 -10.901 1.00 64.19 281 ASP A CA 1
ATOM 2230 C C . ASP A 1 281 ? -10.558 -1.836 -9.620 1.00 64.19 281 ASP A C 1
ATOM 2232 O O . ASP A 1 281 ? -11.699 -2.096 -9.239 1.00 64.19 281 ASP A O 1
ATOM 2236 N N . GLY A 1 282 ? -9.760 -1.031 -8.918 1.00 73.06 282 GLY A N 1
ATOM 2237 C CA . GLY A 1 282 ? -10.298 -0.249 -7.811 1.00 73.06 282 GLY A CA 1
ATOM 2238 C C . GLY A 1 282 ? -10.129 -0.797 -6.391 1.00 73.06 282 GLY A C 1
ATOM 2239 O O . GLY A 1 282 ? -10.928 -0.416 -5.549 1.00 73.06 282 GLY A O 1
ATOM 2240 N N . GLN A 1 283 ? -9.126 -1.608 -6.042 1.00 84.94 283 GLN A N 1
ATOM 2241 C CA . GLN A 1 283 ? -8.837 -1.866 -4.616 1.00 84.94 283 GLN A CA 1
ATOM 2242 C C . GLN A 1 283 ? -7.841 -0.854 -4.032 1.00 84.94 283 GLN A C 1
ATOM 2244 O O . GLN A 1 283 ? -6.978 -0.317 -4.736 1.00 84.94 283 GLN A O 1
ATOM 2249 N N . SER A 1 284 ? -8.014 -0.547 -2.749 1.00 90.06 284 SER A N 1
ATOM 2250 C CA . SER A 1 284 ? -7.079 0.232 -1.939 1.00 90.06 284 SER A CA 1
ATOM 2251 C C . SER A 1 284 ? -6.879 -0.444 -0.596 1.00 90.06 284 SER A C 1
ATOM 2253 O O . SER A 1 284 ? -7.853 -0.756 0.085 1.00 90.06 284 SER A O 1
ATOM 2255 N N . ASP A 1 285 ? -5.632 -0.569 -0.181 1.00 93.19 285 ASP A N 1
ATOM 2256 C CA . ASP A 1 285 ? -5.272 -0.989 1.163 1.00 93.19 285 ASP A CA 1
ATOM 2257 C C . ASP A 1 285 ? -4.942 0.248 1.991 1.00 93.19 285 ASP A C 1
ATOM 2259 O O . ASP A 1 285 ? -4.124 1.067 1.580 1.00 93.19 285 ASP A O 1
ATOM 2263 N N . TYR A 1 286 ? -5.556 0.385 3.162 1.00 94.00 286 TYR A N 1
ATOM 2264 C CA . TYR A 1 286 ? -5.249 1.432 4.134 1.00 94.00 286 TYR A CA 1
ATOM 2265 C C . TYR A 1 286 ? -4.611 0.804 5.368 1.00 94.00 286 TYR A C 1
ATOM 2267 O O . TYR A 1 286 ? -5.180 -0.087 5.996 1.00 94.00 286 TYR A O 1
ATOM 2275 N N . TYR A 1 287 ? -3.419 1.267 5.720 1.00 95.06 287 TYR A N 1
ATOM 2276 C CA . TYR A 1 287 ? -2.628 0.746 6.826 1.00 95.06 287 TYR A CA 1
ATOM 2277 C C . TYR A 1 287 ? -2.880 1.582 8.074 1.00 95.06 287 TYR A C 1
ATOM 2279 O O . TYR A 1 287 ? -2.810 2.810 8.031 1.00 95.06 287 TYR A O 1
ATOM 2287 N N . PHE A 1 288 ? -3.131 0.919 9.196 1.00 95.62 288 PHE A N 1
ATOM 2288 C CA . PHE A 1 288 ? -3.347 1.541 10.494 1.00 95.62 288 PHE A CA 1
ATOM 2289 C C . PHE A 1 288 ? -2.355 1.003 11.515 1.00 95.62 288 PHE A C 1
ATOM 2291 O O . PHE A 1 288 ? -2.043 -0.185 11.542 1.00 95.62 288 PHE A O 1
ATOM 2298 N N . ARG A 1 289 ? -1.895 1.891 12.392 1.00 95.25 289 ARG A N 1
ATOM 2299 C CA . ARG A 1 289 ? -1.109 1.571 13.580 1.00 95.25 289 ARG A CA 1
ATOM 2300 C C . ARG A 1 289 ? -1.980 1.757 14.813 1.00 95.25 289 ARG A C 1
ATOM 2302 O O . ARG A 1 289 ? -2.577 2.817 14.994 1.00 95.25 289 ARG A O 1
ATOM 2309 N N . VAL A 1 290 ? -2.029 0.743 15.667 1.00 94.88 290 VAL A N 1
ATOM 2310 C CA . VAL A 1 290 ? -2.784 0.754 16.921 1.00 94.88 290 VAL A CA 1
ATOM 2311 C C . VAL A 1 290 ? -1.801 0.578 18.078 1.00 94.88 290 VAL A C 1
ATOM 2313 O O . VAL A 1 290 ? -1.175 -0.477 18.176 1.00 94.88 290 VAL A O 1
ATOM 2316 N N . PRO A 1 291 ? -1.632 1.572 18.962 1.00 91.62 291 PRO A N 1
ATOM 2317 C CA . PRO A 1 291 ? -0.795 1.419 20.142 1.00 91.62 291 PRO A CA 1
ATOM 2318 C C . PRO A 1 291 ? -1.471 0.444 21.112 1.00 91.62 291 PRO A C 1
ATOM 2320 O O . PRO A 1 291 ? -2.540 0.727 21.647 1.00 91.62 291 PRO A O 1
ATOM 2323 N N . THR A 1 292 ? -0.863 -0.715 21.350 1.00 88.81 292 THR A N 1
ATOM 2324 C CA . THR A 1 292 ? -1.398 -1.722 22.285 1.00 88.81 292 THR A CA 1
ATOM 2325 C C . THR A 1 292 ? -0.828 -1.539 23.695 1.00 88.81 292 THR A C 1
ATOM 2327 O O . THR A 1 292 ? -1.491 -1.865 24.691 1.00 88.81 292 THR A O 1
ATOM 2330 N N . SER A 1 293 ? 0.364 -0.940 23.788 1.00 85.19 293 SER A N 1
ATOM 2331 C CA . SER A 1 293 ? 1.034 -0.505 25.019 1.00 85.19 293 SER A CA 1
ATOM 2332 C C . SER A 1 293 ? 1.892 0.747 24.769 1.00 85.19 293 SER A C 1
ATOM 2334 O O . SER A 1 293 ? 1.888 1.301 23.672 1.00 85.19 293 SER A O 1
ATOM 2336 N N . GLU A 1 294 ? 2.659 1.198 25.768 1.00 80.75 294 GLU A N 1
ATOM 2337 C CA . GLU A 1 294 ? 3.629 2.295 25.603 1.00 80.75 294 GLU A CA 1
ATOM 2338 C C . GLU A 1 294 ? 4.725 2.002 24.562 1.00 80.75 294 GLU A C 1
ATOM 2340 O O . GLU A 1 294 ? 5.343 2.932 24.048 1.00 80.75 294 GLU A O 1
ATOM 2345 N N . LYS A 1 295 ? 5.005 0.722 24.282 1.00 84.06 295 LYS A N 1
ATOM 2346 C CA . LYS A 1 295 ? 6.128 0.294 23.427 1.00 84.06 295 LYS A CA 1
ATOM 2347 C C . LYS A 1 295 ? 5.717 -0.577 22.248 1.00 84.06 295 LYS A C 1
ATOM 2349 O O . LYS A 1 295 ? 6.529 -0.791 21.354 1.00 84.06 295 LYS A O 1
ATOM 2354 N N . GLU A 1 296 ? 4.500 -1.105 22.261 1.00 89.44 296 GLU A N 1
ATOM 2355 C CA . GLU A 1 296 ? 4.020 -2.042 21.251 1.00 89.44 296 GLU A CA 1
ATOM 2356 C C . GLU A 1 296 ? 2.937 -1.400 20.394 1.00 89.44 296 GLU A C 1
ATOM 2358 O O . GLU A 1 296 ? 2.044 -0.702 20.885 1.00 89.44 296 GLU A O 1
ATOM 2363 N N . VAL A 1 297 ? 3.029 -1.669 19.096 1.00 92.88 297 VAL A N 1
ATOM 2364 C CA . VAL A 1 297 ? 2.100 -1.200 18.077 1.00 92.88 297 VAL A CA 1
ATOM 2365 C C . VAL A 1 297 ? 1.674 -2.408 17.257 1.00 92.88 297 VAL A C 1
ATOM 2367 O O . VAL A 1 297 ? 2.519 -3.143 16.751 1.00 92.88 297 VAL A O 1
ATOM 2370 N N . ALA A 1 298 ? 0.368 -2.616 17.140 1.00 95.19 298 ALA A N 1
ATOM 2371 C CA . ALA A 1 298 ? -0.210 -3.563 16.200 1.00 95.19 298 ALA A CA 1
ATOM 2372 C C . ALA A 1 298 ? -0.476 -2.868 14.861 1.00 95.19 298 ALA A C 1
ATOM 2374 O O . ALA A 1 298 ? -0.872 -1.699 14.828 1.00 95.19 298 ALA A O 1
ATOM 2375 N N . GLU A 1 299 ? -0.275 -3.590 13.762 1.00 95.56 299 GLU A N 1
ATOM 2376 C CA . GLU A 1 299 ? -0.560 -3.100 12.417 1.00 95.56 299 GLU A CA 1
ATOM 2377 C C . GLU A 1 299 ? -1.810 -3.776 11.856 1.00 95.56 299 GLU A C 1
ATOM 2379 O O . GLU A 1 299 ? -2.031 -4.976 12.029 1.00 95.56 299 GLU A O 1
ATOM 2384 N N . PHE A 1 300 ? -2.639 -2.985 11.185 1.00 96.12 300 PHE A N 1
ATOM 2385 C CA . PHE A 1 300 ? -3.859 -3.444 10.538 1.00 96.12 300 PHE A CA 1
ATOM 2386 C C . PHE A 1 300 ? -3.907 -2.949 9.097 1.00 96.12 300 PHE A C 1
ATOM 2388 O O . PHE A 1 300 ? -3.475 -1.836 8.804 1.00 96.12 300 PHE A O 1
ATOM 2395 N N . VAL A 1 301 ? -4.482 -3.758 8.214 1.00 96.12 301 VAL A N 1
ATOM 2396 C CA . VAL A 1 301 ? -4.824 -3.391 6.839 1.00 96.12 301 VAL A CA 1
ATOM 2397 C C . VAL A 1 301 ? -6.330 -3.409 6.684 1.00 96.12 301 VAL A C 1
ATOM 2399 O O . VAL A 1 301 ? -6.984 -4.418 6.951 1.00 96.12 301 VAL A O 1
ATOM 2402 N N . VAL A 1 302 ? -6.872 -2.291 6.228 1.00 94.81 302 VAL A N 1
ATOM 2403 C CA . VAL A 1 302 ? -8.270 -2.130 5.856 1.00 94.81 302 VAL A CA 1
ATOM 2404 C C . VAL A 1 302 ? -8.344 -2.147 4.337 1.00 94.81 302 VAL A C 1
ATOM 2406 O O . VAL A 1 302 ? -7.842 -1.240 3.678 1.00 94.81 302 VAL A O 1
ATOM 2409 N N . VAL A 1 303 ? -8.958 -3.191 3.788 1.00 93.69 303 VAL A N 1
ATOM 2410 C CA . VAL A 1 303 ? -9.143 -3.350 2.343 1.00 93.69 303 VAL A CA 1
ATOM 2411 C C . VAL A 1 303 ? -10.416 -2.620 1.947 1.00 93.69 303 VAL A C 1
ATOM 2413 O O . VAL A 1 303 ? -11.492 -2.899 2.480 1.00 93.69 303 VAL A O 1
ATOM 2416 N N . TYR A 1 304 ? -10.303 -1.694 1.008 1.00 91.12 304 TYR A N 1
ATOM 2417 C CA . TYR A 1 304 ? -11.388 -0.857 0.523 1.00 91.12 304 TYR A CA 1
ATOM 2418 C C . TYR A 1 304 ? -11.620 -1.096 -0.968 1.00 91.12 304 TYR A C 1
ATOM 2420 O O . TYR A 1 304 ? -10.712 -0.966 -1.791 1.00 91.12 304 TYR A O 1
ATOM 2428 N N . ASP A 1 305 ? -12.859 -1.429 -1.319 1.00 88.62 305 ASP A N 1
ATOM 2429 C CA . ASP A 1 305 ? -13.318 -1.491 -2.700 1.00 88.62 305 ASP A CA 1
ATOM 2430 C C . ASP A 1 305 ? -13.754 -0.086 -3.124 1.00 88.62 305 ASP A C 1
ATOM 2432 O O . ASP A 1 305 ? -14.805 0.422 -2.721 1.00 88.62 305 ASP A O 1
ATOM 2436 N N . ARG A 1 306 ? -12.929 0.551 -3.955 1.00 84.00 306 ARG A N 1
ATOM 2437 C CA . ARG A 1 306 ? -13.167 1.886 -4.499 1.00 84.00 306 ARG A CA 1
ATOM 2438 C C . ARG A 1 306 ? -14.345 1.911 -5.466 1.00 84.00 306 ARG A C 1
ATOM 2440 O O . ARG A 1 306 ? -14.915 2.984 -5.650 1.00 84.00 306 ARG A O 1
ATOM 2447 N N . LEU A 1 307 ? -14.675 0.816 -6.151 1.00 82.06 307 LEU A N 1
ATOM 2448 C CA . LEU A 1 307 ? -15.802 0.781 -7.091 1.00 82.06 307 LEU A CA 1
ATOM 2449 C C . LEU A 1 307 ? -17.130 0.721 -6.344 1.00 82.06 307 LEU A C 1
ATOM 2451 O O . LEU A 1 307 ? -18.073 1.418 -6.709 1.00 82.06 307 LEU A O 1
ATOM 2455 N N . GLN A 1 308 ? -17.189 -0.089 -5.290 1.00 85.06 308 GLN A N 1
ATOM 2456 C CA . GLN A 1 308 ? -18.382 -0.235 -4.457 1.00 85.06 308 GLN A CA 1
ATOM 2457 C C . GLN A 1 308 ? -18.476 0.810 -3.344 1.00 85.06 308 GLN A C 1
ATOM 2459 O O . GLN A 1 308 ? -19.527 0.908 -2.712 1.00 85.06 308 GLN A O 1
ATOM 2464 N N . GLN A 1 309 ? -17.394 1.557 -3.108 1.00 86.19 309 GLN A N 1
ATOM 2465 C CA . GLN A 1 309 ? -17.232 2.507 -2.007 1.00 86.19 309 GLN A CA 1
ATOM 2466 C C . GLN A 1 309 ? -17.479 1.857 -0.639 1.00 86.19 309 GLN A C 1
ATOM 2468 O O . GLN A 1 309 ? -18.231 2.364 0.194 1.00 86.19 309 GLN A O 1
ATOM 2473 N N . LYS A 1 310 ? -16.885 0.678 -0.421 1.00 89.19 310 LYS A N 1
ATOM 2474 C CA . LYS A 1 310 ? -17.113 -0.131 0.783 1.00 89.19 310 LYS A CA 1
ATOM 2475 C C . LYS A 1 310 ? -15.833 -0.716 1.335 1.00 89.19 310 LYS A C 1
ATOM 2477 O O . LYS A 1 310 ? -14.952 -1.145 0.595 1.00 89.19 310 LYS A O 1
ATOM 2482 N N . ILE A 1 311 ? -15.777 -0.808 2.659 1.00 92.44 311 ILE A N 1
ATOM 2483 C CA . ILE A 1 311 ? -14.732 -1.568 3.331 1.00 92.44 311 ILE A CA 1
ATOM 2484 C C . ILE A 1 311 ? -15.057 -3.059 3.187 1.00 92.44 311 ILE A C 1
ATOM 2486 O O . ILE A 1 311 ? -16.129 -3.541 3.566 1.00 92.44 311 ILE A O 1
ATOM 2490 N N . VAL A 1 312 ? -14.116 -3.790 2.601 1.00 93.06 312 VAL A N 1
ATOM 2491 C CA . VAL A 1 312 ? -14.224 -5.225 2.354 1.00 93.06 312 VAL A CA 1
ATOM 2492 C C . VAL A 1 312 ? -13.859 -5.986 3.617 1.00 93.06 312 VAL A C 1
ATOM 2494 O O . VAL A 1 312 ? -14.670 -6.766 4.099 1.00 93.06 312 VAL A O 1
ATOM 2497 N N . SER A 1 313 ? -12.676 -5.738 4.174 1.00 93.75 313 SER A N 1
ATOM 2498 C CA . SER A 1 313 ? -12.155 -6.493 5.315 1.00 93.75 313 SER A CA 1
ATOM 2499 C C . SER A 1 313 ? -11.181 -5.667 6.144 1.00 93.75 313 SER A C 1
ATOM 2501 O O . SER A 1 313 ? -10.561 -4.730 5.639 1.00 93.75 313 SER A O 1
ATOM 2503 N N . ILE A 1 314 ? -10.988 -6.077 7.394 1.00 95.38 314 ILE A N 1
ATOM 2504 C CA . ILE A 1 314 ? -9.950 -5.568 8.292 1.00 95.38 314 ILE A CA 1
ATOM 2505 C C . ILE A 1 314 ? -9.076 -6.757 8.675 1.00 95.38 314 ILE A C 1
ATOM 2507 O O . ILE A 1 314 ? -9.605 -7.756 9.148 1.00 95.38 314 ILE A O 1
ATOM 2511 N N . ASN A 1 315 ? -7.764 -6.656 8.489 1.00 95.69 315 ASN A N 1
ATOM 2512 C CA . ASN A 1 315 ? -6.818 -7.739 8.744 1.00 95.69 315 ASN A CA 1
ATOM 2513 C C . ASN A 1 315 ? -5.691 -7.248 9.650 1.00 95.69 315 ASN A C 1
ATOM 2515 O O . ASN A 1 315 ? -5.109 -6.200 9.389 1.00 95.69 315 ASN A O 1
ATOM 2519 N N . ARG A 1 316 ? -5.364 -8.004 10.697 1.00 94.81 316 ARG A N 1
ATOM 2520 C CA . ARG A 1 316 ? -4.166 -7.771 11.515 1.00 94.81 316 ARG A CA 1
ATOM 2521 C C . ARG A 1 316 ? -2.938 -8.319 10.771 1.00 94.81 316 ARG A C 1
ATOM 2523 O O . ARG A 1 316 ? -3.033 -9.430 10.249 1.00 94.81 316 ARG A O 1
ATOM 2530 N N . GLN A 1 317 ? -1.842 -7.555 10.697 1.00 89.69 317 GLN A N 1
ATOM 2531 C CA . GLN A 1 317 ? -0.570 -7.996 10.090 1.00 89.69 317 GLN A CA 1
ATOM 2532 C C . GLN A 1 317 ? 0.344 -8.701 11.094 1.00 89.69 317 GLN A C 1
ATOM 2534 O O . GLN A 1 317 ? 0.275 -8.370 12.302 1.00 89.69 317 GLN A O 1
#

Nearest PDB structures (foldseek):
  4rth-assembly1_A  TM=4.310E-01  e=1.825E+00  Zea mays
  5o68-assembly1_C  TM=3.008E-01  e=7.785E-01  Pseudomonas sp. UK4
  5o68-assembly4_L  TM=2.437E-01  e=3.408E+00  Pseudomonas sp. UK4
  5o68-assembly3_I  TM=2.487E-01  e=4.277E+00  Pseudomonas sp. UK4

Foldseek 3Di:
DDPVVVVVVVVVVVVVVVVVVVVVVVVPDDDPPPDPCPVVPDPPPPPPPQDFDADDFDDLVVDDPLVQLVLQVVLQVQLFCCLVPDLCCLVDLVSVQVSNCVRFNHAPDSVQSVVVSVVCVQQSDNPDGQWDGKFWFKWKWFQDVHDIKIKTWIWTWGAHPVRDIWIKIWIWIGDNHYTHHIHIDGDDDDQDTDDSPPDDDSLSVLLVVLVVQCQVLQADLPVLVVCVVVVLDCPDPVNVVSLVRRFEQDSPCVSVCCNQLSRRNVQWGWGMKMDGCPPHHAKMWTKTWHRSHRPDIWIKIFIARRVVSGTHYIGTD

pLDDT: mean 83.06, std 15.54, range [39.41, 96.56]

Mean predicted aligned error: 11.9 Å

Organism: Enterococcus avium (NCBI:txid33945)